Protein AF-A0A1G3IER9-F1 (afdb_monomer_lite)

Foldseek 3Di:
DDDDDADLDDQDDDPPADDFPQCDWDWDDDCFIWTDHGQKIFTHHPVLCVLCVVVCVVVVVVVVVVCVVVVPDDDPDPLPDDDDDDDDDPDDRDDPDPFDQPDWDWDQDPQDIWTDHGRIIGHGHPVRVVVVVVSVVPGDPPDQPPPDVVSLVVSCVVRVFAWDKDFDPDPPDPAAGEIEIEGAPSCLVNSVCSLVSSPWDWDDDPQWIWTDDDRYIYTYHYDPDDGDHDPPDDDD

pLDDT: mean 78.76, std 14.74, range [29.19, 92.06]

Sequence (236 aa):
MPTMDVIVKLLHRSDGLNKSENANFYLEVDENIKIHYRDLQIELSRKEFEVIARAFSAQSAELMKIMKTVNYQDRPSPDAARENVKIWTDSQLEPESACTPRQISLEECNDGFHLHYRNLRLILDRNNIYALKKALKTTDVDVPYASTFEDFQDLLKTNGIKYSLSEINGPRLRGNHARRIIVDESEAAKVRRIMTGIGMEGKLTDNSQVYSKDTFSVELMLSEDELIPSTGQPAI

Radius of gyration: 23.32 Å; chains: 1; bounding box: 47×48×65 Å

Structure (mmCIF, N/CA/C/O backbone):
data_AF-A0A1G3IER9-F1
#
_entry.id   AF-A0A1G3IER9-F1
#
loop_
_atom_site.group_PDB
_atom_site.id
_atom_site.type_symbol
_atom_site.label_atom_id
_atom_site.label_alt_id
_atom_site.label_comp_id
_atom_site.label_asym_id
_atom_site.label_entity_id
_atom_site.label_seq_id
_atom_site.pdbx_PDB_ins_code
_atom_site.Cartn_x
_atom_site.Cartn_y
_atom_site.Cartn_z
_atom_site.occupancy
_atom_site.B_iso_or_equiv
_atom_site.auth_seq_id
_atom_site.auth_comp_id
_atom_site.auth_asym_id
_atom_site.auth_atom_id
_atom_site.pdbx_PDB_model_num
ATOM 1 N N . MET A 1 1 ? 16.466 15.074 1.713 1.00 33.59 1 MET A N 1
ATOM 2 C CA . MET A 1 1 ? 15.549 15.106 0.551 1.00 33.59 1 MET A CA 1
ATOM 3 C C . MET A 1 1 ? 14.378 14.181 0.848 1.00 33.59 1 MET A C 1
ATOM 5 O O . MET A 1 1 ? 14.644 13.109 1.382 1.00 33.59 1 MET A O 1
ATOM 9 N N . PRO A 1 2 ? 13.119 14.574 0.591 1.00 41.09 2 PRO A N 1
ATOM 10 C CA . PRO A 1 2 ? 11.981 13.683 0.793 1.00 41.09 2 PRO A CA 1
ATOM 11 C C . PRO A 1 2 ? 12.123 12.477 -0.142 1.00 41.09 2 PRO A C 1
ATOM 13 O O . PRO A 1 2 ? 12.258 12.623 -1.355 1.00 41.09 2 PRO A O 1
ATOM 16 N N . THR A 1 3 ? 12.151 11.279 0.430 1.00 45.66 3 THR A N 1
ATOM 17 C CA . THR A 1 3 ? 12.100 10.025 -0.316 1.00 45.66 3 THR A CA 1
ATOM 18 C C . THR A 1 3 ? 10.722 9.920 -0.961 1.00 45.66 3 THR A C 1
ATOM 20 O O . THR A 1 3 ? 9.741 9.685 -0.269 1.00 45.66 3 THR A O 1
ATOM 23 N N . MET A 1 4 ? 10.621 10.134 -2.275 1.00 59.88 4 MET A N 1
ATOM 24 C CA . MET A 1 4 ? 9.420 9.733 -3.022 1.00 59.88 4 MET A CA 1
ATOM 25 C C . MET A 1 4 ? 9.280 8.207 -2.942 1.00 59.88 4 MET A C 1
ATOM 27 O O . MET A 1 4 ? 10.234 7.503 -3.270 1.00 59.88 4 MET A O 1
ATOM 31 N N . ASP A 1 5 ? 8.156 7.675 -2.489 1.00 75.50 5 ASP A N 1
ATOM 32 C CA . ASP A 1 5 ? 7.974 6.224 -2.451 1.00 75.50 5 ASP A CA 1
ATOM 33 C C . ASP A 1 5 ? 7.680 5.717 -3.869 1.00 75.50 5 ASP A C 1
ATOM 35 O O . ASP A 1 5 ? 6.807 6.239 -4.558 1.00 75.50 5 ASP A O 1
ATOM 39 N N . VAL A 1 6 ? 8.461 4.738 -4.334 1.00 82.75 6 VAL A N 1
ATOM 40 C CA . VAL A 1 6 ? 8.260 4.078 -5.631 1.00 82.75 6 VAL A CA 1
ATOM 41 C C . VAL A 1 6 ? 7.946 2.612 -5.401 1.00 82.75 6 VAL A C 1
ATOM 43 O O . VAL A 1 6 ? 8.623 1.931 -4.628 1.00 82.75 6 VAL A O 1
ATOM 46 N N . ILE A 1 7 ? 6.928 2.113 -6.091 1.00 83.50 7 ILE A N 1
ATOM 47 C CA . ILE A 1 7 ? 6.609 0.691 -6.115 1.00 83.50 7 ILE A CA 1
ATOM 48 C C . ILE A 1 7 ? 7.602 0.035 -7.071 1.00 83.50 7 ILE A C 1
ATOM 50 O O . ILE A 1 7 ? 7.552 0.266 -8.276 1.00 83.50 7 ILE A O 1
ATOM 54 N N . VAL A 1 8 ? 8.511 -0.773 -6.530 1.00 85.69 8 VAL A N 1
ATOM 55 C CA . VAL A 1 8 ? 9.494 -1.547 -7.315 1.00 85.69 8 VAL A CA 1
ATOM 56 C C . VAL A 1 8 ? 9.023 -2.974 -7.599 1.00 85.69 8 VAL A C 1
ATOM 58 O O . VAL A 1 8 ? 9.565 -3.642 -8.473 1.00 85.69 8 VAL A O 1
ATOM 61 N N . LYS A 1 9 ? 7.993 -3.442 -6.883 1.00 83.50 9 LYS A N 1
ATOM 62 C CA . LYS A 1 9 ? 7.378 -4.758 -7.068 1.00 83.50 9 LYS A CA 1
ATOM 63 C C . LYS A 1 9 ? 5.901 -4.709 -6.691 1.00 83.50 9 LYS A C 1
ATOM 65 O O . LYS A 1 9 ? 5.566 -4.336 -5.569 1.00 83.50 9 LYS A O 1
ATOM 70 N N . LEU A 1 10 ? 5.033 -5.096 -7.623 1.00 81.25 10 LEU A N 1
ATOM 71 C CA . LEU A 1 10 ? 3.605 -5.299 -7.383 1.00 81.25 10 LEU A CA 1
ATOM 72 C C . LEU A 1 10 ? 3.328 -6.802 -7.410 1.00 81.25 10 LEU A C 1
ATOM 74 O O . LEU A 1 10 ? 3.465 -7.435 -8.447 1.00 81.25 10 LEU A O 1
ATOM 78 N N . LEU A 1 11 ? 2.966 -7.371 -6.262 1.00 81.62 11 LEU A N 1
ATOM 79 C CA . LEU A 1 11 ? 2.762 -8.817 -6.122 1.00 81.62 11 LEU A CA 1
ATOM 80 C C . LEU A 1 11 ? 1.408 -9.283 -6.664 1.00 81.62 11 LEU A C 1
ATOM 82 O O . LEU A 1 11 ? 1.301 -10.343 -7.273 1.00 81.62 11 LEU A O 1
ATOM 86 N N . HIS A 1 12 ? 0.368 -8.487 -6.435 1.00 81.44 12 HIS A N 1
ATOM 87 C CA . HIS A 1 12 ? -0.975 -8.769 -6.908 1.00 81.44 12 HIS A CA 1
ATOM 88 C C . HIS A 1 12 ? -1.782 -7.477 -6.990 1.00 81.44 12 HIS A C 1
ATOM 90 O O . HIS A 1 12 ? -1.669 -6.611 -6.121 1.00 81.44 12 HIS A O 1
ATOM 96 N N . ARG A 1 13 ? -2.640 -7.371 -8.005 1.00 79.56 13 ARG A N 1
ATOM 97 C CA . ARG A 1 13 ? -3.675 -6.344 -8.100 1.00 79.56 13 ARG A CA 1
ATOM 98 C C . ARG A 1 13 ? -4.957 -6.987 -8.598 1.00 79.56 13 ARG A C 1
ATOM 100 O O . ARG A 1 13 ? -4.949 -7.700 -9.597 1.00 79.56 13 ARG A O 1
ATOM 107 N N . SER A 1 14 ? -6.051 -6.703 -7.906 1.00 74.44 14 SER A N 1
ATOM 108 C CA . SER A 1 14 ? -7.389 -7.113 -8.306 1.00 74.44 14 SER A CA 1
ATOM 109 C C . SER A 1 14 ? -8.333 -5.933 -8.169 1.00 74.44 14 SER A C 1
ATOM 111 O O . SER A 1 14 ? -8.444 -5.366 -7.085 1.00 74.44 14 SER A O 1
ATOM 113 N N . ASP A 1 15 ? -9.067 -5.630 -9.232 1.00 78.62 15 ASP A N 1
ATOM 114 C CA . ASP A 1 15 ? -10.126 -4.616 -9.208 1.00 78.62 15 ASP A CA 1
ATOM 115 C C . ASP A 1 15 ? -11.519 -5.256 -8.990 1.00 78.62 15 ASP A C 1
ATOM 117 O O . ASP A 1 15 ? -12.548 -4.609 -9.144 1.00 78.62 15 ASP A O 1
ATOM 121 N N . GLY A 1 16 ? -11.557 -6.552 -8.647 1.00 74.31 16 GLY A N 1
ATOM 122 C CA . GLY A 1 16 ? -12.772 -7.369 -8.533 1.00 74.31 16 GLY A CA 1
ATOM 123 C C . GLY A 1 16 ? -13.288 -7.581 -7.109 1.00 74.31 16 GLY A C 1
ATOM 124 O O . GLY A 1 16 ? -13.954 -8.584 -6.865 1.00 74.31 16 GLY A O 1
ATOM 125 N N . LEU A 1 17 ? -12.937 -6.705 -6.165 1.00 78.38 17 LEU A N 1
ATOM 126 C CA . LEU A 1 17 ? -13.472 -6.767 -4.802 1.00 78.38 17 LEU A CA 1
ATOM 127 C C . LEU A 1 17 ? -14.907 -6.232 -4.764 1.00 78.38 17 LEU A C 1
ATOM 129 O O . LEU A 1 17 ? -15.277 -5.349 -5.543 1.00 78.38 17 LEU A O 1
ATOM 133 N N . ASN A 1 18 ? -15.711 -6.755 -3.838 1.00 78.12 18 ASN A N 1
ATOM 134 C CA . ASN A 1 18 ? -17.048 -6.219 -3.591 1.00 78.12 18 ASN A CA 1
ATOM 135 C C . ASN A 1 18 ? -16.973 -4.767 -3.091 1.00 78.12 18 ASN A C 1
ATOM 137 O O . ASN A 1 18 ? -15.939 -4.300 -2.608 1.00 78.12 18 ASN A O 1
ATOM 141 N N . LYS A 1 19 ? -18.090 -4.037 -3.195 1.00 79.06 19 LYS A N 1
ATOM 142 C CA . LYS A 1 19 ? -18.196 -2.717 -2.559 1.00 79.06 19 LYS A CA 1
ATOM 143 C C . LYS A 1 19 ? -18.026 -2.880 -1.047 1.00 79.06 19 LYS A C 1
ATOM 145 O O . LYS A 1 19 ? -18.628 -3.781 -0.477 1.00 79.06 19 LYS A O 1
ATOM 150 N N . SER A 1 20 ? -17.253 -1.988 -0.426 1.00 76.50 20 SER A N 1
ATOM 151 C CA . SER A 1 20 ? -17.119 -1.955 1.035 1.00 76.50 20 SER A CA 1
ATOM 152 C C . SER A 1 20 ? -18.495 -1.772 1.673 1.00 76.50 20 SER A C 1
ATOM 154 O O . SER A 1 20 ? -19.248 -0.868 1.294 1.00 76.50 20 SER A O 1
ATOM 156 N N . GLU A 1 21 ? -18.817 -2.643 2.625 1.00 69.50 21 GLU A N 1
ATOM 157 C CA . GLU A 1 21 ? -20.079 -2.600 3.368 1.00 69.50 21 GLU A CA 1
ATOM 158 C C . GLU A 1 21 ? -20.048 -1.507 4.451 1.00 69.50 21 GLU A C 1
ATOM 160 O O . GLU A 1 21 ? -21.080 -0.925 4.782 1.00 69.50 21 GLU A O 1
ATOM 165 N N . ASN A 1 22 ? -18.854 -1.140 4.931 1.00 71.00 22 ASN A N 1
ATOM 166 C CA . ASN A 1 22 ? -18.647 -0.222 6.052 1.00 71.00 22 ASN A CA 1
ATOM 167 C C . ASN A 1 22 ? -18.116 1.151 5.616 1.00 71.00 22 ASN A C 1
ATOM 169 O O . ASN A 1 22 ? -17.096 1.623 6.098 1.00 71.00 22 ASN A O 1
ATOM 173 N N . ALA A 1 23 ? -18.810 1.856 4.723 1.00 75.38 23 ALA A N 1
ATOM 174 C CA . ALA A 1 23 ? -18.310 3.124 4.167 1.00 75.38 23 ALA A CA 1
ATOM 175 C C . ALA A 1 23 ? -18.111 4.272 5.188 1.00 75.38 23 ALA A C 1
ATOM 177 O O . ALA A 1 23 ? -17.478 5.280 4.863 1.00 75.38 23 ALA A O 1
ATOM 178 N N . ASN A 1 24 ? -18.654 4.139 6.399 1.00 82.12 24 ASN A N 1
ATOM 179 C CA . ASN A 1 24 ? -18.685 5.204 7.394 1.00 82.12 24 ASN A CA 1
ATOM 180 C C . ASN A 1 24 ? -17.511 5.126 8.372 1.00 82.12 24 ASN A C 1
ATOM 182 O O . ASN A 1 24 ? -17.034 4.052 8.727 1.00 82.12 24 ASN A O 1
ATOM 186 N N . PHE A 1 25 ? -17.095 6.295 8.854 1.00 88.62 25 PHE A N 1
ATOM 187 C CA . PHE A 1 25 ? -16.205 6.417 10.002 1.00 88.62 25 PHE A CA 1
ATOM 188 C C . PHE A 1 25 ? -17.030 6.452 11.291 1.00 88.62 25 PHE A C 1
ATOM 190 O O . PHE A 1 25 ? -17.930 7.288 11.409 1.00 88.62 25 PHE A O 1
ATOM 197 N N . TYR A 1 26 ? -16.726 5.583 12.254 1.00 90.62 26 TYR A N 1
ATOM 198 C CA . TYR A 1 26 ? -17.355 5.605 13.576 1.00 90.62 26 TYR A CA 1
ATOM 199 C C . TYR A 1 26 ? -16.454 4.991 14.654 1.00 90.62 26 TYR A C 1
ATOM 201 O O . TYR A 1 26 ? -15.464 4.317 14.363 1.00 90.62 26 TYR A O 1
ATOM 209 N N . LEU A 1 27 ? -16.800 5.265 15.911 1.00 92.06 27 LEU A N 1
ATOM 210 C CA . LEU A 1 27 ? -16.154 4.698 17.090 1.00 92.06 27 LEU A CA 1
ATOM 211 C C . LEU A 1 27 ? -17.114 3.719 17.761 1.00 92.06 27 LEU A C 1
ATOM 213 O O . LEU A 1 27 ? -18.297 4.024 17.915 1.00 92.06 27 LEU A O 1
ATOM 217 N N . GLU A 1 28 ? -16.592 2.580 18.189 1.00 91.25 28 GLU A N 1
ATOM 218 C CA . GLU A 1 28 ? -17.323 1.571 18.953 1.00 91.25 28 GLU A CA 1
ATOM 219 C C . GLU A 1 28 ? -16.555 1.268 20.244 1.00 91.25 28 GLU A C 1
ATOM 221 O O . GLU A 1 28 ? -15.322 1.277 20.262 1.00 91.25 28 GLU A O 1
ATOM 226 N N . VAL A 1 29 ? -17.281 1.033 21.337 1.00 88.94 29 VAL A N 1
ATOM 227 C CA . VAL A 1 29 ? -16.705 0.627 22.623 1.00 88.94 29 VAL A CA 1
ATOM 228 C C . VAL A 1 29 ? -17.296 -0.722 23.005 1.00 88.94 29 VAL A C 1
ATOM 230 O O . VAL A 1 29 ? -18.512 -0.843 23.138 1.00 88.94 29 VAL A O 1
ATOM 233 N N . ASP A 1 30 ? -16.417 -1.701 23.186 1.00 82.62 30 ASP A N 1
ATOM 234 C CA . ASP A 1 30 ? -16.717 -3.062 23.634 1.00 82.62 30 ASP A CA 1
ATOM 235 C C . ASP A 1 30 ? -15.707 -3.435 24.743 1.00 82.62 30 ASP A C 1
ATOM 237 O O . ASP A 1 30 ? -15.472 -2.617 25.636 1.00 82.62 30 ASP A O 1
ATOM 241 N N . GLU A 1 31 ? -15.038 -4.593 24.685 1.00 77.81 31 GLU A N 1
ATOM 242 C CA . GLU A 1 31 ? -13.852 -4.871 25.518 1.00 77.81 31 GLU A CA 1
ATOM 243 C C . GLU A 1 31 ? -12.705 -3.872 25.254 1.00 77.81 31 GLU A C 1
ATOM 245 O O . GLU A 1 31 ? -11.996 -3.466 26.175 1.00 77.81 31 GLU A O 1
ATOM 250 N N . ASN A 1 32 ? -12.5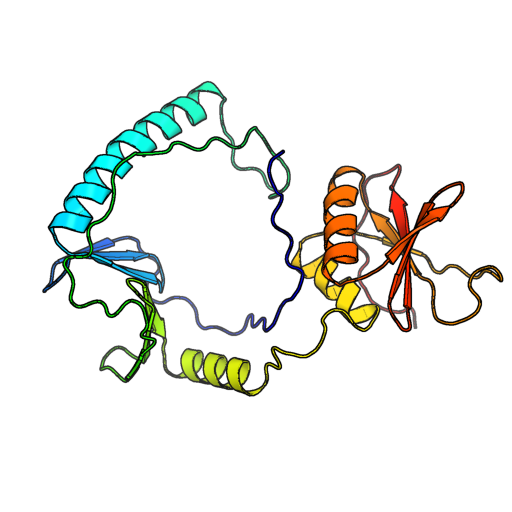64 -3.437 23.997 1.00 84.81 32 ASN A N 1
ATOM 251 C CA . ASN A 1 32 ? -11.609 -2.433 23.526 1.00 84.81 32 ASN A CA 1
ATOM 252 C C . ASN A 1 32 ? -12.337 -1.283 22.813 1.00 84.81 32 ASN A C 1
ATOM 254 O O . ASN A 1 32 ? -13.501 -1.406 22.420 1.00 84.81 32 ASN A O 1
ATOM 258 N N . ILE A 1 33 ? -11.636 -0.167 22.608 1.00 88.44 33 ILE A N 1
ATOM 259 C CA . ILE A 1 33 ? -12.118 0.931 21.766 1.00 88.44 33 ILE A CA 1
ATOM 260 C C . ILE A 1 33 ? -11.708 0.646 20.324 1.00 88.44 33 ILE A C 1
ATOM 262 O O . ILE A 1 33 ? -10.533 0.431 20.030 1.00 88.44 33 ILE A O 1
ATOM 266 N N . LYS A 1 34 ? -12.684 0.654 19.420 1.00 90.12 34 LYS A N 1
ATOM 267 C CA . LYS A 1 34 ? -12.503 0.329 18.008 1.00 90.12 34 LYS A CA 1
ATOM 268 C C . LYS A 1 34 ? -12.716 1.586 17.171 1.00 90.12 34 LYS A C 1
ATOM 270 O O . LYS A 1 34 ? -13.733 2.269 17.304 1.00 90.12 34 LYS A O 1
ATOM 275 N N . ILE A 1 35 ? -11.757 1.892 16.301 1.00 91.00 35 ILE A N 1
ATOM 276 C CA . ILE A 1 35 ? -11.894 2.923 15.268 1.00 91.00 35 ILE A CA 1
ATOM 277 C C . ILE A 1 35 ? -12.199 2.217 13.952 1.00 91.00 35 ILE A C 1
ATOM 279 O O . ILE A 1 35 ? -11.362 1.459 13.459 1.00 91.00 35 ILE A O 1
ATOM 283 N N . HIS A 1 36 ? -13.375 2.482 13.385 1.00 89.56 36 HIS A N 1
ATOM 284 C CA . HIS A 1 36 ? -13.810 1.911 12.113 1.00 89.56 36 HIS A CA 1
ATOM 285 C C . HIS A 1 36 ? -13.636 2.923 10.984 1.00 89.56 36 HIS A C 1
ATOM 287 O O . HIS A 1 36 ? -14.056 4.078 11.094 1.00 89.56 36 HIS A O 1
ATOM 293 N N . TYR A 1 37 ? -13.035 2.482 9.881 1.00 85.75 37 TYR A N 1
ATOM 294 C CA . TYR A 1 37 ? -12.954 3.243 8.641 1.00 85.75 37 TYR A CA 1
ATOM 295 C C . TYR A 1 37 ? -12.922 2.294 7.440 1.00 85.75 37 TYR A C 1
ATOM 297 O O . TYR A 1 37 ? -11.887 1.685 7.165 1.00 85.75 37 TYR A O 1
ATOM 305 N N . ARG A 1 38 ? -14.024 2.193 6.681 1.00 83.56 38 ARG A N 1
ATOM 306 C CA . ARG A 1 38 ? -14.153 1.170 5.624 1.00 83.56 38 ARG A CA 1
ATOM 307 C C . ARG A 1 38 ? -13.997 -0.223 6.237 1.00 83.56 38 ARG A C 1
ATOM 309 O O . ARG A 1 38 ? -14.528 -0.489 7.310 1.00 83.56 38 ARG A O 1
ATOM 316 N N . ASP A 1 39 ? -13.231 -1.086 5.587 1.00 80.62 39 ASP A N 1
ATOM 317 C CA . ASP A 1 39 ? -12.974 -2.453 6.042 1.00 80.62 39 ASP A CA 1
ATOM 318 C C . ASP A 1 39 ? -11.775 -2.534 7.014 1.00 80.62 39 ASP A C 1
ATOM 320 O O . ASP A 1 39 ? -11.327 -3.626 7.371 1.00 80.62 39 ASP A O 1
ATOM 324 N N . LEU A 1 40 ? -11.237 -1.377 7.430 1.00 81.75 40 LEU A N 1
ATOM 325 C CA . LEU A 1 40 ? -10.189 -1.265 8.439 1.00 81.75 40 LEU A CA 1
ATOM 326 C C . LEU A 1 40 ? -10.810 -1.021 9.813 1.00 81.75 40 LEU A C 1
ATOM 328 O O . LEU A 1 40 ? -11.543 -0.049 10.021 1.00 81.75 40 LEU A O 1
ATOM 332 N N . GLN A 1 41 ? -10.408 -1.853 10.766 1.00 86.94 41 GLN A N 1
ATOM 333 C CA . GLN A 1 41 ? -10.660 -1.641 12.179 1.00 86.94 41 GLN A CA 1
ATOM 334 C C . GLN A 1 41 ? -9.328 -1.577 12.932 1.00 86.94 41 GLN A C 1
ATOM 336 O O . GLN A 1 41 ? -8.459 -2.440 12.772 1.00 86.94 41 GLN A O 1
ATOM 341 N N . ILE A 1 42 ? -9.172 -0.541 13.756 1.00 88.12 42 ILE A N 1
ATOM 342 C CA . ILE A 1 42 ? -8.055 -0.408 14.695 1.00 88.12 42 ILE A CA 1
ATOM 343 C C . ILE A 1 42 ? -8.611 -0.633 16.094 1.00 88.12 42 ILE A C 1
ATOM 345 O O . ILE A 1 42 ? -9.503 0.099 16.522 1.00 88.12 42 ILE A O 1
ATOM 349 N N . GLU A 1 43 ? -8.087 -1.633 16.793 1.00 88.31 43 GLU A N 1
ATOM 350 C CA . GLU A 1 43 ? -8.462 -1.933 18.176 1.00 88.31 43 GLU A CA 1
ATOM 351 C C . GLU A 1 43 ? -7.428 -1.344 19.137 1.00 88.31 43 GLU A C 1
ATOM 353 O O . GLU A 1 43 ? -6.221 -1.485 18.928 1.00 88.31 43 GLU A O 1
ATOM 358 N N . LEU A 1 44 ? -7.911 -0.655 20.169 1.00 87.06 44 LEU A N 1
ATOM 359 C CA . LEU A 1 44 ? -7.103 0.079 21.135 1.00 87.06 44 LEU A CA 1
ATOM 360 C C . LEU A 1 44 ? -7.586 -0.224 22.549 1.00 87.06 44 LEU A C 1
ATOM 362 O O . LEU A 1 44 ? -8.791 -0.219 22.822 1.00 87.06 44 LEU A O 1
ATOM 366 N N . SER A 1 45 ? -6.649 -0.382 23.478 1.00 87.06 45 SER A N 1
ATOM 367 C CA . SER A 1 45 ? -6.972 -0.264 24.893 1.00 87.06 45 SER A CA 1
ATOM 368 C C . SER A 1 45 ? -7.510 1.141 25.179 1.00 87.06 45 SER A C 1
ATOM 370 O O . SER A 1 45 ? -7.263 2.109 24.448 1.00 87.06 45 SER A O 1
ATOM 372 N N . ARG A 1 46 ? -8.221 1.290 26.297 1.00 88.38 46 ARG A N 1
ATOM 373 C CA . ARG A 1 46 ? -8.689 2.605 26.739 1.00 88.38 46 ARG A CA 1
ATOM 374 C C . ARG A 1 46 ? -7.541 3.619 26.856 1.00 88.38 46 ARG A C 1
ATOM 376 O O . ARG A 1 46 ? -7.689 4.750 26.401 1.00 88.38 46 ARG A O 1
ATOM 383 N N . LYS A 1 47 ? -6.409 3.234 27.456 1.00 87.88 47 LYS A N 1
ATOM 384 C CA . LYS A 1 47 ? -5.258 4.131 27.648 1.00 87.88 47 LYS A CA 1
ATOM 385 C C . LYS A 1 47 ? -4.614 4.503 26.315 1.00 87.88 47 LYS A C 1
ATOM 387 O O . LYS A 1 47 ? -4.303 5.673 26.104 1.00 87.88 47 LYS A O 1
ATOM 392 N N . GLU A 1 48 ? -4.465 3.540 25.402 1.00 89.44 48 GLU A N 1
ATOM 393 C CA . GLU A 1 48 ? -3.964 3.799 24.046 1.00 89.44 48 GLU A CA 1
ATOM 394 C C . GLU A 1 48 ? -4.860 4.809 23.321 1.00 89.44 48 GLU A C 1
ATOM 396 O O . GLU A 1 48 ? -4.368 5.790 22.761 1.00 89.44 48 GLU A O 1
ATOM 401 N N . PHE A 1 49 ? -6.181 4.627 23.399 1.00 90.81 49 PHE A N 1
ATOM 402 C CA . PHE A 1 49 ? -7.137 5.562 22.820 1.00 90.81 49 PHE A CA 1
ATOM 403 C C . PHE A 1 49 ? -7.045 6.959 23.444 1.00 90.81 49 PHE A C 1
ATOM 405 O O . PHE A 1 49 ? -7.025 7.944 22.711 1.00 90.81 49 PHE A O 1
ATOM 412 N N . GLU A 1 50 ? -6.947 7.076 24.771 1.00 90.31 50 GLU A N 1
ATOM 413 C CA . GLU A 1 50 ? -6.808 8.372 25.450 1.00 90.31 50 GLU A CA 1
ATOM 414 C C . GLU A 1 50 ? -5.533 9.122 25.011 1.00 90.31 50 GLU A C 1
ATOM 416 O O . GLU A 1 50 ? -5.569 10.342 24.807 1.00 90.31 50 GLU A O 1
ATOM 421 N N . VAL A 1 51 ? -4.418 8.406 24.818 1.00 90.56 51 VAL A N 1
ATOM 422 C CA . VAL A 1 51 ? -3.163 8.972 24.293 1.00 90.56 51 VAL A CA 1
ATOM 423 C C . VAL A 1 51 ? -3.334 9.425 22.841 1.00 90.56 51 VAL A C 1
ATOM 425 O O . VAL A 1 51 ? -3.007 10.573 22.522 1.00 90.56 51 VAL A O 1
ATOM 428 N N . ILE A 1 52 ? -3.895 8.572 21.976 1.00 89.88 52 ILE A N 1
ATOM 429 C CA . ILE A 1 52 ? -4.134 8.890 20.558 1.00 89.88 52 ILE A CA 1
ATOM 430 C C . ILE A 1 52 ? -5.074 10.084 20.422 1.00 89.88 52 ILE A C 1
ATOM 432 O O . ILE A 1 52 ? -4.754 11.023 19.699 1.00 89.88 52 ILE A O 1
ATOM 436 N N . ALA A 1 53 ? -6.202 10.092 21.131 1.00 91.62 53 ALA A N 1
ATOM 437 C CA . ALA A 1 53 ? -7.192 11.159 21.052 1.00 91.62 53 ALA A CA 1
ATOM 438 C C . ALA A 1 53 ? -6.582 12.516 21.427 1.00 91.62 53 ALA A C 1
ATOM 440 O O . ALA A 1 53 ? -6.814 13.518 20.743 1.00 91.62 53 ALA A O 1
ATOM 441 N N . ARG A 1 54 ? -5.749 12.551 22.475 1.00 91.31 54 ARG A N 1
ATOM 442 C CA . ARG A 1 54 ? -5.048 13.766 22.905 1.00 91.31 54 ARG A CA 1
ATOM 443 C C . ARG A 1 54 ? -4.021 14.228 21.873 1.00 91.31 54 ARG A C 1
ATOM 445 O O . ARG A 1 54 ? -4.045 15.397 21.485 1.00 91.31 54 ARG A O 1
ATOM 452 N N . ALA A 1 55 ? -3.141 13.329 21.430 1.00 90.25 55 ALA A N 1
ATOM 453 C CA . ALA A 1 55 ? -2.100 13.646 20.456 1.00 90.25 55 ALA A CA 1
ATOM 454 C C . ALA A 1 55 ? -2.704 14.097 19.117 1.00 90.25 55 ALA A C 1
ATOM 456 O O . ALA A 1 55 ? -2.350 15.157 18.604 1.00 90.25 55 ALA A O 1
ATOM 457 N N . PHE A 1 56 ? -3.684 13.351 18.603 1.00 91.62 56 PHE A N 1
ATOM 458 C CA . PHE A 1 56 ? -4.378 13.660 17.357 1.00 91.62 56 PHE A CA 1
ATOM 459 C C . PHE A 1 56 ? -5.098 15.006 17.417 1.00 91.62 56 PHE A C 1
ATOM 461 O O . PHE A 1 56 ? -5.003 15.791 16.476 1.00 91.62 56 PHE A O 1
ATOM 468 N N . SER A 1 57 ? -5.786 15.314 18.521 1.00 90.38 57 SER A N 1
ATOM 469 C CA . SER A 1 57 ? -6.466 16.606 18.684 1.00 90.38 57 SER A CA 1
ATOM 470 C C . SER A 1 57 ? -5.487 17.781 18.593 1.00 90.38 57 SER A C 1
ATOM 472 O O . SER A 1 57 ? -5.764 18.761 17.904 1.00 90.38 57 SER A O 1
ATOM 474 N N . ALA A 1 58 ? -4.320 17.678 19.237 1.00 89.31 58 ALA A N 1
ATOM 475 C CA . ALA A 1 58 ? -3.296 18.720 19.178 1.00 89.31 58 ALA A CA 1
ATOM 476 C C . ALA A 1 58 ? -2.682 18.851 17.772 1.00 89.31 58 ALA A C 1
ATOM 478 O O . ALA A 1 58 ? -2.633 19.946 17.209 1.00 89.31 58 ALA A O 1
ATOM 479 N N . GLN A 1 59 ? -2.261 17.731 17.182 1.00 91.31 59 GLN A N 1
ATOM 480 C CA . GLN A 1 59 ? -1.577 17.716 15.888 1.00 91.31 59 GLN A CA 1
ATOM 481 C C . GLN A 1 59 ? -2.496 18.112 14.732 1.00 91.31 59 GLN A C 1
ATOM 483 O O . GLN A 1 59 ? -2.086 18.859 13.848 1.00 91.31 59 GLN A O 1
ATOM 488 N N . SER A 1 60 ? -3.751 17.653 14.732 1.00 90.94 60 SER A N 1
ATOM 489 C CA . SER A 1 60 ? -4.725 18.034 13.703 1.00 90.94 60 SER A CA 1
ATOM 490 C C . SER A 1 60 ? -5.043 19.527 13.749 1.00 90.94 60 SER A C 1
ATOM 492 O O . SER A 1 60 ? -5.118 20.160 12.698 1.00 90.94 60 SER A O 1
ATOM 494 N N . ALA A 1 61 ? -5.154 20.129 14.938 1.00 91.19 61 ALA A N 1
ATOM 495 C CA . ALA A 1 61 ? -5.360 21.569 15.072 1.00 91.19 61 ALA A CA 1
ATOM 496 C C . ALA A 1 61 ? -4.191 22.376 14.475 1.00 91.19 61 ALA A C 1
ATOM 498 O O . ALA A 1 61 ? -4.411 23.353 13.751 1.00 91.19 61 ALA A O 1
ATOM 499 N N . GLU A 1 62 ? -2.954 21.947 14.731 1.00 91.56 62 GLU A N 1
ATOM 500 C CA . GLU A 1 62 ? -1.755 22.547 14.146 1.00 91.56 62 GLU A CA 1
ATOM 501 C C . GLU A 1 62 ? -1.703 22.354 12.622 1.00 91.56 62 GLU A C 1
ATOM 503 O O . GLU A 1 62 ? -1.526 23.329 11.885 1.00 91.56 62 GLU A O 1
ATOM 508 N N . LEU A 1 63 ? -1.949 21.138 12.127 1.00 89.44 63 LEU A N 1
ATOM 509 C CA . LEU A 1 63 ? -1.960 20.850 10.692 1.00 89.44 63 LEU A CA 1
ATOM 510 C C . LEU A 1 63 ? -3.009 21.695 9.963 1.00 89.44 63 LEU A C 1
ATOM 512 O O . LEU A 1 63 ? -2.709 22.317 8.946 1.00 89.44 63 LEU A O 1
ATOM 516 N N . MET A 1 64 ? -4.216 21.798 10.522 1.00 90.00 64 MET A N 1
ATOM 517 C CA . MET A 1 64 ? -5.291 22.622 9.969 1.00 90.00 64 MET A CA 1
ATOM 518 C C . MET A 1 64 ? -4.914 24.105 9.924 1.00 90.00 64 MET A C 1
ATOM 520 O O . MET A 1 64 ? -5.278 24.806 8.977 1.00 90.00 64 MET A O 1
ATOM 524 N N . LYS A 1 65 ? -4.170 24.605 10.918 1.00 91.25 65 LYS A N 1
ATOM 525 C CA . LYS A 1 65 ? -3.647 25.977 10.901 1.00 91.25 65 LYS A CA 1
ATOM 526 C C . LYS A 1 65 ? -2.651 26.170 9.758 1.00 91.25 65 LYS A C 1
ATOM 528 O O . LYS A 1 65 ? -2.750 27.168 9.040 1.00 91.25 65 LYS A O 1
ATOM 533 N N . ILE A 1 66 ? -1.731 25.227 9.562 1.00 87.06 66 ILE A N 1
ATOM 534 C CA . ILE A 1 66 ? -0.755 25.272 8.466 1.00 87.06 66 ILE A CA 1
ATOM 535 C C . ILE A 1 66 ? -1.480 25.240 7.121 1.00 87.06 66 ILE A C 1
ATOM 537 O O . ILE A 1 66 ? -1.272 26.139 6.309 1.00 87.06 66 ILE A O 1
ATOM 541 N N . MET A 1 67 ? -2.397 24.287 6.922 1.00 85.31 67 MET A N 1
ATOM 542 C CA . MET A 1 67 ? -3.196 24.153 5.700 1.00 85.31 67 MET A CA 1
ATOM 543 C C . MET A 1 67 ? -3.936 25.447 5.353 1.00 85.31 67 MET A C 1
ATOM 545 O O . MET A 1 67 ? -3.895 25.886 4.207 1.00 85.31 67 MET A O 1
ATOM 549 N N . LYS A 1 68 ? -4.560 26.101 6.340 1.00 87.88 68 LYS A N 1
ATOM 550 C CA . LYS A 1 68 ? -5.206 27.409 6.143 1.00 87.88 68 LYS A CA 1
ATOM 551 C C . LYS A 1 68 ? -4.205 28.495 5.762 1.00 87.88 68 LYS A C 1
ATOM 553 O O . LYS A 1 68 ? -4.462 29.258 4.840 1.00 87.88 68 LYS A O 1
ATOM 558 N N . THR A 1 69 ? -3.065 28.548 6.449 1.00 87.00 69 THR A N 1
ATOM 559 C CA . THR A 1 69 ? -2.033 29.578 6.238 1.00 87.00 69 THR A CA 1
ATOM 560 C C . THR A 1 69 ? -1.442 29.501 4.836 1.00 87.00 69 THR A C 1
ATOM 562 O O . THR A 1 69 ? -1.262 30.524 4.183 1.00 87.00 69 THR A O 1
ATOM 565 N N . VAL A 1 70 ? -1.182 28.289 4.345 1.00 83.62 70 VAL A N 1
ATOM 566 C CA . VAL A 1 70 ? -0.637 28.087 2.998 1.00 83.62 70 VAL A CA 1
ATOM 567 C C . VAL A 1 70 ? -1.725 28.027 1.927 1.00 83.62 70 VAL A C 1
ATOM 569 O O . VAL A 1 70 ? -1.396 27.882 0.754 1.00 83.62 70 VAL A O 1
ATOM 572 N N . ASN A 1 71 ? -3.008 28.126 2.294 1.00 81.69 71 ASN A N 1
ATOM 573 C CA . ASN A 1 71 ? -4.145 27.853 1.413 1.00 81.69 71 ASN A CA 1
ATOM 574 C C . ASN A 1 71 ? -3.955 26.521 0.662 1.00 81.69 71 ASN A C 1
ATOM 576 O O . ASN A 1 71 ? -3.797 26.487 -0.561 1.00 81.69 71 ASN A O 1
ATOM 580 N N . TYR A 1 72 ? -3.835 25.433 1.425 1.00 77.31 72 TYR A N 1
ATOM 581 C CA . TYR A 1 72 ? -3.716 24.081 0.891 1.00 77.31 72 TYR A CA 1
ATOM 582 C C . TYR A 1 72 ? -4.965 23.728 0.077 1.00 77.31 72 TYR A C 1
ATOM 584 O O . TYR A 1 72 ? -6.082 24.034 0.489 1.00 77.31 72 TYR A O 1
ATOM 592 N N . GLN A 1 73 ? -4.762 23.094 -1.075 1.00 73.88 73 GLN A N 1
ATOM 593 C CA . GLN A 1 73 ? -5.817 22.659 -1.985 1.00 73.88 73 GLN A CA 1
ATOM 594 C C . GLN A 1 73 ? -5.516 21.228 -2.421 1.00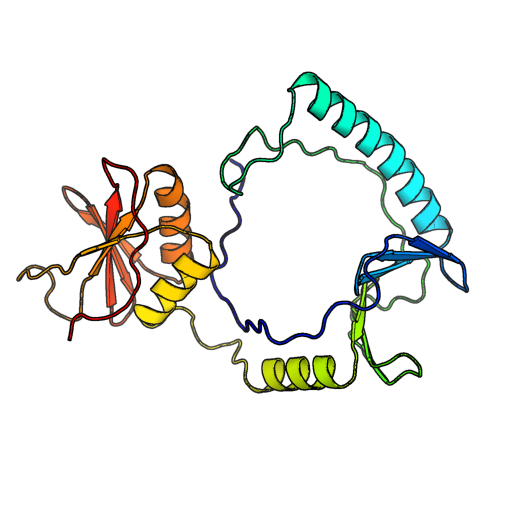 73.88 73 GLN A C 1
ATOM 596 O O . GLN A 1 73 ? -4.360 20.919 -2.733 1.00 73.88 73 GLN A O 1
ATOM 601 N N . ASP A 1 74 ? -6.551 20.393 -2.474 1.00 67.25 74 ASP A N 1
ATOM 602 C CA . ASP A 1 74 ? -6.452 19.054 -3.046 1.00 67.25 74 ASP A CA 1
ATOM 603 C C . ASP A 1 74 ? -6.115 19.190 -4.531 1.00 67.25 74 ASP A C 1
ATOM 605 O O . ASP A 1 74 ? -6.796 19.893 -5.283 1.00 67.25 74 ASP A O 1
ATOM 609 N N . ARG A 1 75 ? -5.020 18.566 -4.965 1.00 62.41 75 ARG A N 1
ATOM 610 C CA . ARG A 1 75 ? -4.606 18.617 -6.367 1.00 62.41 75 ARG A CA 1
ATOM 611 C C . ARG A 1 75 ? -5.122 17.394 -7.126 1.00 62.41 75 ARG A C 1
ATOM 613 O O . ARG A 1 75 ? -5.231 16.316 -6.551 1.00 62.41 75 ARG A O 1
ATOM 620 N N . PRO A 1 76 ? -5.371 17.528 -8.439 1.00 54.25 76 PRO A N 1
ATOM 621 C CA . PRO A 1 76 ? -5.825 16.418 -9.276 1.00 54.25 76 PRO A CA 1
ATOM 622 C C . PRO A 1 76 ? -4.751 15.342 -9.513 1.00 54.25 76 PRO A C 1
ATOM 624 O O . PRO A 1 76 ? -5.071 14.290 -10.058 1.00 54.25 76 PRO A O 1
ATOM 627 N N . SER A 1 77 ? -3.489 15.593 -9.134 1.00 49.41 77 SER A N 1
ATOM 628 C CA . SER A 1 77 ? -2.375 14.652 -9.292 1.00 49.41 77 SER A CA 1
ATOM 629 C C . SER A 1 77 ? -1.566 14.505 -7.989 1.00 49.41 77 SER A C 1
ATOM 631 O O . SER A 1 77 ? -1.287 15.526 -7.350 1.00 49.41 77 SER A O 1
ATOM 633 N N . PRO A 1 78 ? -1.144 13.278 -7.618 1.00 48.16 78 PRO A N 1
ATOM 634 C CA . PRO A 1 78 ? -0.315 12.999 -6.438 1.00 48.16 78 PRO A CA 1
ATOM 635 C C . PRO A 1 78 ? 1.038 13.724 -6.415 1.00 48.16 78 PRO A C 1
ATOM 637 O O . PRO A 1 78 ? 1.544 14.044 -5.342 1.00 48.16 78 PRO A O 1
ATOM 640 N N . ASP A 1 79 ? 1.621 14.001 -7.584 1.00 51.06 79 ASP A N 1
ATOM 641 C CA . ASP A 1 79 ? 2.992 14.523 -7.715 1.00 51.06 79 ASP A CA 1
ATOM 642 C C . ASP A 1 79 ? 3.061 16.058 -7.687 1.00 51.06 79 ASP A C 1
ATOM 644 O O . ASP A 1 79 ? 4.123 16.682 -7.751 1.00 51.06 79 ASP A O 1
ATOM 648 N N . ALA A 1 80 ? 1.911 16.703 -7.536 1.00 52.84 80 ALA A N 1
ATOM 649 C CA . ALA A 1 80 ? 1.792 18.139 -7.503 1.00 52.84 80 ALA A CA 1
ATOM 650 C C . ALA A 1 80 ? 2.123 18.632 -6.068 1.00 52.84 80 ALA A C 1
ATOM 652 O O . ALA A 1 80 ? 1.282 19.089 -5.297 1.00 52.84 80 ALA A O 1
ATOM 653 N N . ALA A 1 81 ? 3.388 18.492 -5.674 1.00 47.84 81 ALA A N 1
ATOM 654 C CA . ALA A 1 81 ? 3.829 18.744 -4.308 1.00 47.84 81 ALA A CA 1
ATOM 655 C C . ALA A 1 81 ? 3.721 20.235 -3.918 1.00 47.84 81 ALA A C 1
ATOM 657 O O . ALA A 1 81 ? 4.117 21.143 -4.656 1.00 47.84 81 ALA A O 1
ATOM 658 N N . ARG A 1 82 ? 3.217 20.493 -2.708 1.00 56.94 82 ARG A N 1
ATOM 659 C CA . ARG A 1 82 ? 3.798 21.515 -1.823 1.00 56.94 82 ARG A CA 1
ATOM 660 C C . ARG A 1 82 ? 4.623 20.793 -0.759 1.00 56.94 82 ARG A C 1
ATOM 662 O O . ARG A 1 82 ? 4.564 19.570 -0.664 1.00 56.94 82 ARG A O 1
ATOM 669 N N . GLU A 1 83 ? 5.414 2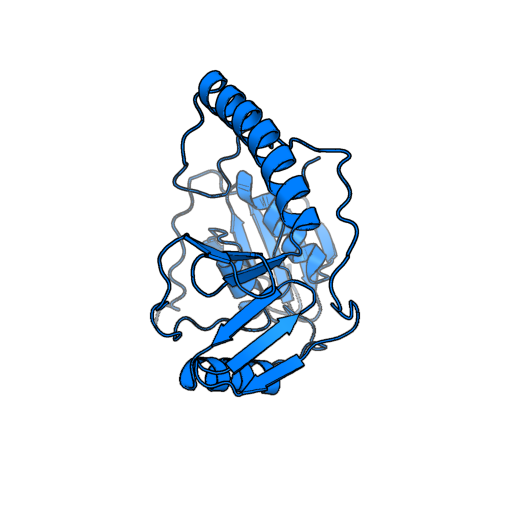1.553 -0.010 1.00 61.38 83 GLU A N 1
ATOM 670 C CA . GLU A 1 83 ? 6.248 21.068 1.092 1.00 61.38 83 GLU A CA 1
ATOM 671 C C . GLU A 1 83 ? 5.541 19.996 1.938 1.00 61.38 83 GLU A C 1
ATOM 673 O O . GLU A 1 83 ? 4.380 20.143 2.323 1.00 61.38 83 GLU A O 1
ATOM 678 N N . ASN A 1 84 ? 6.249 18.897 2.210 1.00 68.56 84 ASN A N 1
ATOM 679 C CA . ASN A 1 84 ? 5.755 17.833 3.075 1.00 68.56 84 ASN A CA 1
ATOM 680 C C . ASN A 1 84 ? 5.791 18.327 4.526 1.00 68.56 84 ASN A C 1
ATOM 682 O O . ASN A 1 84 ? 6.868 18.465 5.108 1.00 68.56 84 ASN A O 1
ATOM 686 N N . VAL A 1 85 ? 4.620 18.602 5.094 1.00 73.06 85 VAL A N 1
ATOM 687 C CA . VAL A 1 85 ? 4.476 19.003 6.494 1.00 73.06 85 VAL A CA 1
ATOM 688 C C . VAL A 1 85 ? 4.258 17.751 7.335 1.00 73.06 85 VAL A C 1
ATOM 690 O O . VAL A 1 85 ? 3.269 17.042 7.159 1.00 73.06 85 VAL A O 1
ATOM 693 N N . LYS A 1 86 ? 5.175 17.490 8.271 1.00 80.62 86 LYS A 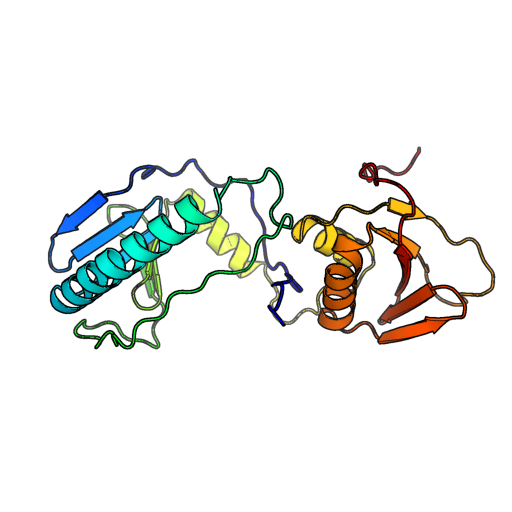N 1
ATOM 694 C CA . LYS A 1 86 ? 5.053 16.417 9.265 1.00 80.62 86 LYS A CA 1
ATOM 695 C C . LYS A 1 86 ? 5.081 17.018 10.660 1.00 80.62 86 LYS A C 1
ATOM 697 O O . LYS A 1 86 ? 6.014 17.746 10.987 1.00 80.62 86 LYS A O 1
ATOM 702 N N . ILE A 1 87 ? 4.091 16.673 11.474 1.00 80.25 87 ILE A N 1
ATOM 703 C CA . ILE A 1 87 ? 4.021 17.049 12.887 1.00 80.25 87 ILE A CA 1
ATOM 704 C C . ILE A 1 87 ? 4.254 15.775 13.694 1.00 80.25 87 ILE A C 1
ATOM 706 O O . ILE A 1 87 ? 3.540 14.789 13.517 1.00 80.25 87 ILE A O 1
ATOM 710 N N . TRP A 1 88 ? 5.274 15.781 14.547 1.00 79.25 88 TRP A N 1
ATOM 711 C CA . TRP A 1 88 ? 5.638 14.640 15.388 1.00 79.25 88 TRP A CA 1
ATOM 712 C C . TRP A 1 88 ? 5.176 14.862 16.830 1.00 79.25 88 TRP A C 1
ATOM 714 O O . TRP A 1 88 ? 4.956 15.992 17.258 1.00 79.25 88 TRP A O 1
ATOM 724 N N . THR A 1 89 ? 4.991 13.777 17.579 1.00 76.81 89 THR A N 1
ATOM 725 C CA . THR A 1 89 ? 4.773 13.809 19.030 1.00 76.81 89 THR A CA 1
ATOM 726 C C . THR A 1 89 ? 5.728 12.825 19.684 1.00 76.81 89 THR A C 1
ATOM 728 O O . THR A 1 89 ? 6.020 11.780 19.106 1.00 76.81 89 THR A O 1
ATOM 731 N N . ASP A 1 90 ? 6.163 13.144 20.899 1.00 78.00 90 ASP A N 1
ATOM 732 C CA . ASP A 1 90 ? 6.956 12.240 21.736 1.00 78.00 90 ASP A CA 1
ATOM 733 C C . ASP A 1 90 ? 6.089 11.179 22.441 1.00 78.00 90 ASP A C 1
ATOM 735 O O . ASP A 1 90 ? 6.603 10.350 23.192 1.00 78.00 90 ASP A O 1
ATOM 739 N N . SER A 1 91 ? 4.767 11.198 22.225 1.00 76.00 91 SER A N 1
ATOM 740 C CA . SER A 1 91 ? 3.842 10.230 22.820 1.00 76.00 91 SER A CA 1
ATOM 741 C C . SER A 1 91 ? 4.160 8.819 22.326 1.00 76.00 91 SER A C 1
ATOM 743 O O . SER A 1 91 ? 4.057 8.536 21.133 1.00 76.00 91 SER A O 1
ATOM 745 N N . GLN A 1 92 ? 4.505 7.921 23.248 1.00 74.06 92 GLN A N 1
ATOM 746 C CA . GLN A 1 92 ? 4.655 6.498 22.962 1.00 74.06 92 GLN A CA 1
ATOM 747 C C . GLN A 1 92 ? 3.386 5.751 23.368 1.00 74.06 92 GLN A C 1
ATOM 749 O O . GLN A 1 92 ? 2.824 5.993 24.436 1.00 74.06 92 GLN A O 1
ATOM 754 N N . LEU A 1 93 ? 2.934 4.846 22.502 1.00 72.50 93 LEU A N 1
ATOM 755 C CA . LEU A 1 93 ? 1.859 3.918 22.825 1.00 72.50 93 LEU A CA 1
ATOM 756 C C . LEU A 1 93 ? 2.472 2.743 23.578 1.00 72.50 93 LEU A C 1
ATOM 758 O O . LEU A 1 93 ? 3.265 1.988 23.017 1.00 72.50 93 LEU A O 1
ATOM 762 N N . GLU A 1 94 ? 2.133 2.618 24.855 1.00 68.94 94 GLU A N 1
ATOM 763 C CA . GLU A 1 94 ? 2.455 1.424 25.625 1.00 68.94 94 GLU A CA 1
ATOM 764 C C . GLU A 1 94 ? 1.395 0.360 25.326 1.00 68.94 94 GLU A C 1
ATOM 766 O O . GLU A 1 94 ? 0.220 0.599 25.621 1.00 68.94 94 GLU A O 1
ATOM 771 N N . PRO A 1 95 ? 1.771 -0.792 24.744 1.00 63.09 95 PRO A N 1
ATOM 772 C CA . PRO A 1 95 ? 0.816 -1.850 24.466 1.00 63.09 95 PRO A CA 1
ATOM 773 C C . PRO A 1 95 ? 0.313 -2.433 25.788 1.00 63.09 95 PRO A C 1
ATOM 775 O O . PRO A 1 95 ? 1.054 -3.099 26.507 1.00 63.09 95 PRO A O 1
ATOM 778 N N . GLU A 1 96 ? -0.951 -2.171 26.112 1.00 62.28 96 GLU A N 1
ATOM 779 C CA . GLU A 1 96 ? -1.634 -2.771 27.270 1.00 62.28 96 GLU A CA 1
ATOM 780 C C . GLU A 1 96 ? -2.490 -3.983 26.887 1.00 62.28 96 GLU A C 1
ATOM 782 O O . GLU A 1 96 ? -2.918 -4.740 27.757 1.00 62.28 96 GLU A O 1
ATOM 787 N N . SER A 1 97 ? -2.746 -4.183 25.594 1.00 59.47 97 SER A N 1
ATOM 788 C CA . SER A 1 97 ? -3.550 -5.298 25.102 1.00 59.47 97 SER A CA 1
ATOM 789 C C . SER A 1 97 ? -2.747 -6.602 25.030 1.00 59.47 97 SER A C 1
ATOM 791 O O . SER A 1 97 ? -1.527 -6.606 24.859 1.00 59.47 97 SER A O 1
ATOM 793 N N . ALA A 1 98 ? -3.453 -7.737 25.064 1.00 58.28 98 ALA A N 1
ATOM 794 C CA . ALA A 1 98 ? -2.913 -9.075 24.790 1.00 58.28 98 ALA A CA 1
ATOM 795 C C . ALA A 1 98 ? -2.518 -9.281 23.307 1.00 58.28 98 ALA A C 1
ATOM 797 O O . ALA A 1 98 ? -2.523 -10.399 22.791 1.00 58.28 98 ALA A O 1
ATOM 798 N N . CYS A 1 99 ? -2.204 -8.199 22.593 1.00 60.31 99 CYS A N 1
ATOM 799 C CA . CYS A 1 99 ? -1.731 -8.244 21.225 1.00 60.31 99 CYS A CA 1
ATOM 800 C C . CYS A 1 99 ? -0.365 -8.929 21.198 1.00 60.31 99 CYS A C 1
ATOM 802 O O . CYS A 1 99 ? 0.604 -8.445 21.784 1.00 60.31 99 CYS A O 1
ATOM 804 N N . THR A 1 100 ? -0.275 -10.065 20.508 1.00 67.31 100 THR A N 1
ATOM 805 C CA . THR A 1 100 ? 0.998 -10.763 20.325 1.00 67.31 100 THR A CA 1
ATOM 806 C C . THR A 1 100 ? 1.708 -10.152 19.111 1.00 67.31 100 THR A C 1
ATOM 808 O O . THR A 1 100 ? 1.336 -10.441 17.973 1.00 67.31 100 THR A O 1
ATOM 811 N N . PRO A 1 101 ? 2.764 -9.331 19.285 1.00 67.94 101 PRO A N 1
ATOM 812 C CA . PRO A 1 101 ? 3.324 -8.503 18.206 1.00 67.94 101 PRO A CA 1
ATOM 813 C C . PRO A 1 101 ? 3.991 -9.299 17.071 1.00 67.94 101 PRO A C 1
ATOM 815 O O . PRO A 1 101 ? 4.381 -8.726 16.051 1.00 67.94 101 PRO A O 1
ATOM 818 N N . ARG A 1 102 ? 4.155 -10.614 17.254 1.00 78.00 102 ARG A N 1
ATOM 819 C CA . ARG A 1 102 ? 4.762 -11.556 16.301 1.00 78.00 102 ARG A CA 1
ATOM 820 C C . ARG A 1 102 ? 3.759 -12.568 15.742 1.00 78.00 102 ARG A C 1
ATOM 822 O O . ARG A 1 102 ? 4.176 -13.587 15.200 1.00 78.00 102 ARG A O 1
ATOM 829 N N . GLN A 1 103 ? 2.464 -12.308 15.892 1.00 81.88 103 GLN A N 1
ATOM 830 C CA . GLN A 1 103 ? 1.404 -13.190 15.423 1.00 81.88 103 GLN A CA 1
ATOM 831 C C . GLN A 1 103 ? 0.661 -12.576 14.232 1.00 81.88 103 GLN A C 1
ATOM 833 O O . GLN A 1 103 ? 0.406 -11.372 14.185 1.00 81.88 103 GLN A O 1
ATOM 838 N N . ILE A 1 104 ? 0.316 -13.440 13.280 1.00 87.38 104 ILE A N 1
ATOM 839 C CA . ILE A 1 104 ? -0.707 -13.212 12.259 1.00 87.38 104 ILE A CA 1
ATOM 840 C C . ILE A 1 104 ? -1.747 -14.313 12.479 1.00 87.38 104 ILE A C 1
ATOM 842 O O . ILE A 1 104 ? -1.362 -15.484 12.557 1.00 87.38 104 ILE A O 1
ATOM 846 N N . SER A 1 105 ? -3.029 -13.966 12.599 1.00 88.44 105 SER A N 1
ATOM 847 C CA . SER A 1 105 ? -4.123 -14.948 12.668 1.00 88.44 105 SER A CA 1
ATOM 848 C C . SER A 1 105 ? -5.168 -14.687 11.587 1.00 88.44 105 SER A C 1
ATOM 850 O O . SER A 1 105 ? -5.388 -13.550 11.172 1.00 88.44 105 SER A O 1
ATOM 852 N N . LEU A 1 106 ? -5.768 -15.773 11.098 1.00 91.31 106 LEU A N 1
ATOM 853 C CA . LEU A 1 106 ? -6.911 -15.761 10.192 1.00 91.31 106 LEU A CA 1
ATOM 854 C C . LEU A 1 106 ? -8.032 -16.559 10.856 1.00 91.31 106 LEU A C 1
ATOM 856 O O . LEU A 1 106 ? -7.850 -17.747 11.130 1.00 91.31 106 LEU A O 1
ATOM 860 N N . GLU A 1 107 ? -9.162 -15.910 11.105 1.00 91.19 107 GLU A N 1
ATOM 861 C CA . GLU A 1 107 ? -10.261 -16.440 11.918 1.00 91.19 107 GLU A CA 1
ATOM 862 C C . GLU A 1 107 ? -11.577 -16.391 11.124 1.00 91.19 107 GLU A C 1
ATOM 864 O O . GLU A 1 107 ? -11.822 -15.437 10.386 1.00 91.19 107 GLU A O 1
ATOM 869 N N . GLU A 1 108 ? -12.403 -17.442 11.217 1.00 90.88 108 GLU A N 1
ATOM 870 C CA . GLU A 1 108 ? -13.762 -17.467 10.653 1.00 90.88 108 GLU A CA 1
ATOM 871 C C . GLU A 1 108 ? -14.758 -17.136 11.768 1.00 90.88 108 GLU A C 1
ATOM 873 O O . GLU A 1 108 ? -14.877 -17.870 12.750 1.00 90.88 108 GLU A O 1
ATOM 878 N N . CYS A 1 109 ? -15.458 -16.020 11.604 1.00 88.56 109 CYS A N 1
ATOM 879 C CA . CYS A 1 109 ? -16.346 -15.408 12.581 1.00 88.56 109 CYS A CA 1
ATOM 880 C C . CYS A 1 109 ? -17.761 -15.250 12.001 1.00 88.56 109 CYS A C 1
ATOM 882 O O . CYS A 1 109 ? -18.007 -15.457 10.811 1.00 88.56 109 CYS A O 1
ATOM 884 N N . ASN A 1 110 ? -18.723 -14.867 12.846 1.00 85.06 110 ASN A N 1
ATOM 885 C CA . ASN A 1 110 ? -20.125 -14.717 12.429 1.00 85.06 110 ASN A CA 1
ATOM 886 C C . ASN A 1 110 ? -20.341 -13.596 11.394 1.00 85.06 110 ASN A C 1
ATOM 888 O O . ASN A 1 110 ? -21.296 -13.643 10.625 1.00 85.06 110 ASN A O 1
ATOM 892 N N . ASP A 1 111 ? -19.463 -12.596 11.385 1.00 83.25 111 ASP A N 1
ATOM 893 C CA . ASP A 1 111 ? -19.450 -11.418 10.513 1.00 83.25 111 ASP A CA 1
ATOM 894 C C . ASP A 1 111 ? -18.449 -11.547 9.345 1.00 83.25 111 ASP A C 1
ATOM 896 O O . ASP A 1 111 ? -18.175 -10.569 8.654 1.00 83.25 111 ASP A O 1
ATOM 900 N N . GLY A 1 112 ? -17.906 -12.745 9.100 1.00 88.12 112 GLY A N 1
ATOM 901 C CA . GLY A 1 112 ? -16.991 -13.023 7.992 1.00 88.12 112 GLY A CA 1
ATOM 902 C C . GLY A 1 112 ? -15.632 -13.537 8.454 1.00 88.12 112 GLY A C 1
ATOM 903 O O . GLY A 1 112 ? -15.516 -14.215 9.467 1.00 88.12 112 GLY A O 1
ATOM 904 N N . PHE A 1 113 ? -14.593 -13.250 7.679 1.00 90.38 113 PHE A N 1
ATOM 905 C CA . PHE A 1 113 ? -13.225 -13.672 7.963 1.00 90.38 113 PHE A CA 1
ATOM 906 C C . PHE A 1 113 ? -12.416 -12.497 8.496 1.00 90.38 113 PHE A C 1
ATOM 908 O O . PHE A 1 113 ? -12.432 -11.418 7.900 1.00 90.38 113 PHE A O 1
ATOM 915 N N . HIS A 1 114 ? -11.682 -12.700 9.588 1.00 91.19 114 HIS A N 1
ATOM 916 C CA . HIS A 1 114 ? -10.823 -11.674 10.175 1.00 91.19 114 HIS A CA 1
ATOM 917 C C . HIS A 1 114 ? -9.359 -12.020 9.959 1.00 91.19 114 HIS A C 1
ATOM 919 O O . HIS A 1 114 ? -8.904 -13.091 10.354 1.00 91.19 114 HIS A O 1
ATOM 925 N N . LEU A 1 115 ? -8.612 -11.105 9.339 1.00 89.62 115 LEU A N 1
ATOM 926 C CA . LEU A 1 115 ? -7.151 -11.155 9.318 1.00 89.62 115 LEU A CA 1
ATOM 927 C C . LEU A 1 115 ? -6.620 -10.197 10.383 1.00 89.62 115 LEU A C 1
ATOM 929 O O . LEU A 1 115 ? -6.760 -8.979 10.240 1.00 89.62 115 LEU A O 1
ATOM 933 N N . HIS A 1 116 ? -5.993 -10.746 11.418 1.00 86.94 116 HIS A N 1
ATOM 934 C CA . HIS A 1 116 ? -5.351 -9.974 12.475 1.00 86.94 116 HIS A CA 1
ATOM 935 C C . HIS A 1 116 ? -3.851 -9.868 12.212 1.00 86.94 116 HIS A C 1
ATOM 937 O O . HIS A 1 116 ? -3.156 -10.869 12.004 1.00 86.94 116 HIS A O 1
ATOM 943 N N . TYR A 1 117 ? -3.336 -8.644 12.269 1.00 85.50 117 TYR A N 1
ATOM 944 C CA . TYR A 1 117 ? -1.909 -8.358 12.242 1.00 85.50 117 TYR A CA 1
ATOM 945 C C . TYR A 1 117 ? -1.599 -7.195 13.182 1.00 85.50 117 TYR A C 1
ATOM 947 O O . TYR A 1 117 ? -1.917 -6.044 12.891 1.00 85.50 117 TYR A O 1
ATOM 955 N N . ARG A 1 118 ? -0.941 -7.482 14.311 1.00 82.81 118 ARG A N 1
ATOM 956 C CA . ARG A 1 118 ? -0.739 -6.501 15.394 1.00 82.81 118 ARG A CA 1
ATOM 957 C C . ARG A 1 118 ? -2.091 -5.904 15.832 1.00 82.81 118 ARG A C 1
ATOM 959 O O . ARG A 1 118 ? -3.011 -6.655 16.117 1.00 82.81 118 ARG A O 1
ATOM 966 N N . ASN A 1 119 ? -2.218 -4.578 15.882 1.00 77.56 119 ASN A N 1
ATOM 967 C CA . ASN A 1 119 ? -3.445 -3.851 16.228 1.00 77.56 119 ASN A CA 1
ATOM 968 C C . ASN A 1 119 ? -4.361 -3.566 15.018 1.00 77.56 119 ASN A C 1
ATOM 970 O O . ASN A 1 119 ? -5.248 -2.717 15.102 1.00 77.56 119 ASN A O 1
ATOM 974 N N . LEU A 1 120 ? -4.118 -4.230 13.884 1.00 81.88 120 LEU A N 1
ATOM 975 C CA . LEU A 1 120 ? -4.905 -4.098 12.664 1.00 81.88 120 LEU A CA 1
ATOM 976 C C . LEU A 1 120 ? -5.755 -5.350 12.451 1.00 81.88 120 LEU A C 1
ATOM 978 O O . LEU A 1 120 ? -5.235 -6.468 12.435 1.00 81.88 120 LEU A O 1
ATOM 982 N N . ARG A 1 121 ? -7.054 -5.131 12.237 1.00 84.75 121 ARG A N 1
ATOM 983 C CA . ARG A 1 121 ? -8.016 -6.155 11.832 1.00 84.75 121 ARG A CA 1
ATOM 984 C C . ARG A 1 121 ? -8.630 -5.771 10.490 1.00 84.75 121 ARG A C 1
ATOM 986 O O . ARG A 1 121 ? -9.129 -4.657 10.326 1.00 84.75 121 ARG A O 1
ATOM 993 N N . LEU A 1 122 ? -8.579 -6.703 9.539 1.00 86.50 122 LEU A N 1
ATOM 994 C CA . LEU A 1 122 ? -9.302 -6.613 8.269 1.00 86.50 122 LEU A CA 1
ATOM 995 C C . LEU A 1 122 ? -10.486 -7.570 8.300 1.00 86.50 122 LEU A C 1
ATOM 997 O O . LEU A 1 122 ? -10.298 -8.761 8.560 1.00 86.50 122 LEU A O 1
ATOM 1001 N N . ILE A 1 123 ? -11.676 -7.051 8.010 1.00 86.75 123 ILE A N 1
ATOM 1002 C CA . ILE A 1 123 ? -12.903 -7.844 7.916 1.00 86.75 123 ILE A CA 1
ATOM 1003 C C . ILE A 1 123 ? -13.184 -8.110 6.439 1.00 86.75 123 ILE A C 1
ATOM 1005 O O . ILE A 1 123 ? -13.259 -7.185 5.632 1.00 86.75 123 ILE A O 1
ATOM 1009 N N . LEU A 1 124 ? -13.300 -9.385 6.076 1.00 88.31 124 LEU A N 1
ATOM 1010 C CA . LEU A 1 124 ? -13.470 -9.831 4.698 1.00 88.31 124 LEU A CA 1
ATOM 1011 C C . LEU A 1 124 ? -14.688 -10.744 4.586 1.00 88.31 124 LEU A C 1
ATOM 1013 O O . LEU A 1 124 ? -14.816 -11.723 5.321 1.00 88.31 124 LEU A O 1
ATOM 1017 N N . ASP A 1 125 ? -15.544 -10.486 3.600 1.00 89.06 125 ASP A N 1
ATOM 1018 C CA . ASP A 1 125 ? -16.573 -11.447 3.218 1.00 89.06 125 ASP A CA 1
ATOM 1019 C C . ASP A 1 125 ? -15.959 -12.720 2.595 1.00 89.06 125 ASP A C 1
ATOM 1021 O O . ASP A 1 125 ? -14.763 -12.811 2.280 1.00 89.06 125 ASP A O 1
ATOM 1025 N N . ARG A 1 126 ? -16.809 -13.727 2.377 1.00 89.38 126 ARG A N 1
ATOM 1026 C CA . ARG A 1 126 ? -16.400 -15.018 1.814 1.00 89.38 126 ARG A CA 1
ATOM 1027 C C . ARG A 1 126 ? -15.770 -14.907 0.414 1.00 89.38 126 ARG A C 1
ATOM 1029 O O . ARG A 1 126 ? -14.830 -15.637 0.107 1.00 89.38 126 ARG A O 1
ATOM 1036 N N . ASN A 1 127 ? -16.267 -14.031 -0.449 1.00 89.31 127 ASN A N 1
ATOM 1037 C CA . ASN A 1 127 ? -15.733 -13.864 -1.802 1.00 89.31 127 ASN A CA 1
ATOM 1038 C C . ASN A 1 127 ? -14.366 -13.166 -1.771 1.00 89.31 127 ASN A C 1
ATOM 1040 O O . ASN A 1 127 ? -13.430 -13.604 -2.446 1.00 89.31 127 ASN A O 1
ATOM 1044 N N . ASN A 1 128 ? -14.226 -12.144 -0.928 1.00 88.56 128 ASN A N 1
ATOM 1045 C CA . ASN A 1 128 ? -12.987 -11.401 -0.737 1.00 88.56 128 ASN A CA 1
ATOM 1046 C C . ASN A 1 128 ? -11.882 -12.294 -0.148 1.00 88.56 128 ASN A C 1
ATOM 1048 O O . ASN A 1 128 ? -10.748 -12.246 -0.631 1.00 88.56 128 ASN A O 1
ATOM 1052 N N . ILE A 1 129 ? -12.188 -13.183 0.811 1.00 90.50 129 ILE A N 1
ATOM 1053 C CA . ILE A 1 129 ? -11.177 -14.126 1.326 1.00 90.50 129 ILE A CA 1
ATOM 1054 C C . ILE A 1 129 ? -10.751 -15.156 0.270 1.00 90.50 129 ILE A C 1
ATOM 1056 O O . ILE A 1 129 ? -9.575 -15.519 0.209 1.00 90.50 129 ILE A O 1
ATOM 1060 N N . TYR A 1 130 ? -11.656 -15.609 -0.609 1.00 89.50 130 TYR A N 1
ATOM 1061 C CA . TYR A 1 130 ? -11.278 -16.494 -1.716 1.00 89.50 130 TYR A CA 1
ATOM 1062 C C . TYR A 1 130 ? -10.351 -15.793 -2.708 1.00 89.50 130 TYR A C 1
ATOM 1064 O O . TYR A 1 130 ? -9.371 -16.399 -3.153 1.00 89.50 130 TYR A O 1
ATOM 1072 N N . ALA A 1 131 ? -10.627 -14.526 -3.024 1.00 87.94 131 ALA A N 1
ATOM 1073 C CA . ALA A 1 131 ? -9.757 -13.710 -3.860 1.00 87.94 131 ALA A CA 1
ATOM 1074 C C . ALA A 1 131 ? -8.369 -13.544 -3.220 1.00 87.94 131 ALA A C 1
ATOM 1076 O O . ALA A 1 131 ? -7.365 -13.844 -3.869 1.00 87.94 131 ALA A O 1
ATOM 1077 N N . LEU A 1 132 ? -8.307 -13.190 -1.930 1.00 88.38 132 LEU A N 1
ATOM 1078 C CA . LEU A 1 132 ? -7.053 -13.060 -1.184 1.00 88.38 132 LEU A CA 1
ATOM 1079 C C . LEU A 1 132 ? -6.270 -14.378 -1.147 1.00 88.38 132 LEU A C 1
ATOM 1081 O O . LEU A 1 132 ? -5.084 -14.410 -1.466 1.00 88.38 132 LEU A O 1
ATOM 1085 N N . LYS A 1 133 ? -6.929 -15.494 -0.817 1.00 89.00 133 LYS A N 1
ATOM 1086 C CA . LYS A 1 133 ? -6.303 -16.823 -0.798 1.00 89.00 133 LYS A CA 1
ATOM 1087 C C . LYS A 1 133 ? -5.732 -17.192 -2.163 1.00 89.00 133 LYS A C 1
ATOM 1089 O O . LYS A 1 133 ? -4.632 -17.738 -2.238 1.00 89.00 133 LYS A O 1
ATOM 1094 N N . LYS A 1 134 ? -6.478 -16.925 -3.239 1.00 88.56 134 LYS A N 1
ATOM 1095 C CA . LYS A 1 134 ? -6.012 -17.172 -4.605 1.00 88.56 134 LYS A CA 1
ATOM 1096 C C . LYS A 1 134 ? -4.772 -16.333 -4.899 1.00 88.56 134 LYS A C 1
ATOM 1098 O O . LYS A 1 134 ? -3.779 -16.911 -5.323 1.00 88.56 134 LYS A O 1
ATOM 1103 N N . ALA A 1 135 ? -4.814 -15.034 -4.605 1.00 87.62 135 ALA A N 1
ATOM 1104 C CA . ALA A 1 135 ? -3.690 -14.121 -4.781 1.00 87.62 135 ALA A CA 1
ATOM 1105 C C . ALA A 1 135 ? -2.439 -14.609 -4.042 1.00 87.62 135 ALA A C 1
ATOM 1107 O O . ALA A 1 135 ? -1.396 -14.788 -4.666 1.00 87.62 135 ALA A O 1
ATOM 1108 N N . LEU A 1 136 ? -2.553 -14.908 -2.745 1.00 88.12 136 LEU A N 1
ATOM 1109 C CA . LEU A 1 136 ? -1.438 -15.391 -1.926 1.00 88.12 136 LEU A CA 1
ATOM 1110 C C . LEU A 1 136 ? -0.871 -16.716 -2.443 1.00 88.12 136 LEU A C 1
ATOM 1112 O O . LEU A 1 136 ? 0.340 -16.889 -2.478 1.00 88.12 136 LEU A O 1
ATOM 1116 N N . LYS A 1 137 ? -1.729 -17.642 -2.888 1.00 87.62 137 LYS A N 1
ATOM 1117 C CA . LYS A 1 137 ? -1.293 -18.940 -3.419 1.00 87.62 137 LYS A CA 1
ATOM 1118 C C . LYS A 1 137 ? -0.544 -18.818 -4.748 1.00 87.62 137 LYS A C 1
ATOM 1120 O O . LYS A 1 137 ? 0.324 -19.639 -5.023 1.00 87.62 137 LYS A O 1
ATOM 1125 N N . THR A 1 138 ? -0.922 -17.865 -5.598 1.00 82.94 138 THR A N 1
ATOM 1126 C CA . THR A 1 138 ? -0.322 -17.693 -6.932 1.00 82.94 138 THR A CA 1
ATOM 1127 C C . THR A 1 138 ? 0.852 -16.721 -6.949 1.00 82.94 138 THR A C 1
ATOM 1129 O O . THR A 1 138 ? 1.509 -16.602 -7.977 1.00 82.94 138 THR A O 1
ATOM 1132 N N . THR A 1 139 ? 1.085 -15.992 -5.858 1.00 84.62 139 THR A N 1
ATOM 1133 C CA . THR A 1 139 ? 2.147 -14.988 -5.780 1.00 84.62 139 THR A CA 1
ATOM 1134 C C . THR A 1 139 ? 3.475 -15.654 -5.458 1.00 84.62 139 THR A C 1
ATOM 1136 O O . THR A 1 139 ? 3.622 -16.264 -4.402 1.00 84.62 139 THR A O 1
ATOM 1139 N N . ASP A 1 140 ? 4.459 -15.461 -6.332 1.00 81.19 140 ASP A N 1
ATOM 1140 C CA . ASP A 1 140 ? 5.853 -15.791 -6.055 1.00 81.19 140 ASP A CA 1
ATOM 1141 C C . ASP A 1 140 ? 6.597 -14.539 -5.558 1.00 81.19 140 ASP A C 1
ATOM 1143 O O . ASP A 1 140 ? 6.768 -13.542 -6.273 1.00 81.19 140 ASP A O 1
ATOM 1147 N N . VAL A 1 141 ? 7.004 -14.564 -4.289 1.00 82.81 141 VAL A N 1
ATOM 1148 C CA . VAL A 1 141 ? 7.688 -13.437 -3.642 1.00 82.81 141 VAL A CA 1
ATOM 1149 C C . VAL A 1 141 ? 9.180 -13.383 -3.958 1.00 82.81 141 VAL A C 1
ATOM 1151 O O . VAL A 1 141 ? 9.763 -12.304 -3.835 1.00 82.81 141 VAL A O 1
ATOM 1154 N N . ASP A 1 142 ? 9.764 -14.474 -4.448 1.00 79.06 142 ASP A N 1
ATOM 1155 C CA . ASP A 1 142 ? 11.201 -14.605 -4.698 1.00 79.06 142 ASP A CA 1
ATOM 1156 C C . ASP A 1 142 ? 11.567 -14.305 -6.156 1.00 79.06 142 ASP A C 1
ATOM 1158 O O . ASP A 1 142 ? 12.705 -13.936 -6.450 1.00 79.06 142 ASP A O 1
ATOM 1162 N N . VAL A 1 143 ? 10.599 -14.373 -7.077 1.00 72.12 143 VAL A N 1
ATOM 1163 C CA . VAL A 1 143 ? 10.830 -14.014 -8.483 1.00 72.12 143 VAL A CA 1
ATOM 1164 C C . VAL A 1 143 ? 11.281 -12.550 -8.608 1.00 72.12 143 VAL A C 1
ATOM 1166 O O . VAL A 1 143 ? 10.613 -11.648 -8.082 1.00 72.12 143 VAL A O 1
ATOM 1169 N N . PRO A 1 144 ? 12.391 -12.265 -9.314 1.00 64.31 144 PRO A N 1
ATOM 1170 C CA . PRO A 1 144 ? 12.796 -10.897 -9.590 1.00 64.31 144 PRO A CA 1
ATOM 1171 C C . PRO A 1 144 ? 11.737 -10.200 -10.451 1.00 64.31 144 PRO A C 1
ATOM 1173 O O . PRO A 1 144 ? 11.291 -10.707 -11.478 1.00 64.31 144 PRO A O 1
ATOM 1176 N N . TYR A 1 145 ? 11.347 -9.004 -10.027 1.00 72.62 145 TYR A N 1
ATOM 1177 C CA . TYR A 1 145 ? 10.452 -8.112 -10.761 1.00 72.62 145 TYR A CA 1
ATOM 1178 C C . TYR A 1 145 ? 11.224 -6.820 -11.054 1.00 72.62 145 TYR A C 1
ATOM 1180 O O . TYR A 1 145 ? 11.993 -6.382 -10.203 1.00 72.62 145 TYR A O 1
ATOM 1188 N N . ALA A 1 146 ? 11.124 -6.151 -12.201 1.00 82.88 146 ALA A N 1
ATOM 1189 C CA . ALA A 1 146 ? 10.657 -6.556 -13.527 1.00 82.88 146 ALA A CA 1
ATOM 1190 C C . ALA A 1 146 ? 11.780 -7.292 -14.290 1.00 82.88 146 ALA A C 1
ATOM 1192 O O . ALA A 1 146 ? 12.932 -6.840 -14.259 1.00 82.88 146 ALA A O 1
ATOM 1193 N N . SER A 1 147 ? 11.469 -8.425 -14.930 1.00 81.75 147 SER A N 1
ATOM 1194 C CA . SER A 1 147 ? 12.455 -9.238 -15.673 1.00 81.75 147 SER A CA 1
ATOM 1195 C C . SER A 1 147 ? 12.305 -9.100 -17.194 1.00 81.75 147 SER A C 1
ATOM 1197 O O . SER A 1 147 ? 13.229 -9.418 -17.939 1.00 81.75 147 SER A O 1
ATOM 1199 N N . THR A 1 148 ? 11.169 -8.572 -17.652 1.00 86.56 148 THR A N 1
ATOM 1200 C CA . THR A 1 148 ? 10.887 -8.224 -19.051 1.00 86.56 148 THR A CA 1
ATOM 1201 C C . THR A 1 148 ? 10.618 -6.723 -19.211 1.00 86.56 148 THR A C 1
ATOM 1203 O O . THR A 1 148 ? 10.439 -5.996 -18.227 1.00 86.56 148 THR A O 1
ATOM 1206 N N . PHE A 1 149 ? 10.585 -6.235 -20.457 1.00 86.69 149 PHE A N 1
ATOM 1207 C CA . PHE A 1 149 ? 10.224 -4.840 -20.725 1.00 86.69 149 PHE A CA 1
ATOM 1208 C C . PHE A 1 149 ? 8.746 -4.576 -20.404 1.00 86.69 149 PHE A C 1
ATOM 1210 O O . PHE A 1 149 ? 8.408 -3.520 -19.873 1.00 86.69 149 PHE A O 1
ATOM 1217 N N . GLU A 1 150 ? 7.880 -5.553 -20.657 1.00 87.38 150 GLU A N 1
ATOM 1218 C CA . GLU A 1 150 ? 6.454 -5.519 -20.346 1.00 87.38 150 GLU A CA 1
ATOM 1219 C C . GLU A 1 150 ? 6.220 -5.371 -18.833 1.00 87.38 150 GLU A C 1
ATOM 1221 O O . GLU A 1 150 ? 5.474 -4.485 -18.411 1.00 87.38 150 GLU A O 1
ATOM 1226 N N . ASP A 1 151 ? 6.942 -6.136 -18.004 1.00 86.94 151 ASP A N 1
ATOM 1227 C CA . ASP A 1 151 ? 6.890 -5.991 -16.540 1.00 86.94 151 ASP A CA 1
ATOM 1228 C C . ASP A 1 151 ? 7.305 -4.575 -16.099 1.00 86.94 151 ASP A C 1
ATOM 1230 O O . ASP A 1 151 ? 6.722 -3.981 -15.186 1.00 86.94 151 ASP A O 1
ATOM 1234 N N . PHE A 1 152 ? 8.329 -4.010 -16.752 1.00 89.69 152 PHE A N 1
ATOM 1235 C CA . PHE A 1 152 ? 8.795 -2.653 -16.479 1.00 89.69 152 PHE A CA 1
ATOM 1236 C C . PHE A 1 152 ? 7.745 -1.604 -16.880 1.00 89.69 152 PHE A C 1
ATOM 1238 O O . PHE A 1 152 ? 7.495 -0.657 -16.134 1.00 89.69 152 PHE A O 1
ATOM 1245 N N . GLN A 1 153 ? 7.063 -1.785 -18.009 1.00 90.19 153 GLN A N 1
ATOM 1246 C CA . GLN A 1 153 ? 5.953 -0.924 -18.412 1.00 90.19 153 GLN A CA 1
ATOM 1247 C C . GLN A 1 153 ? 4.790 -0.964 -17.419 1.00 90.19 153 GLN A C 1
ATOM 1249 O O . GLN A 1 153 ? 4.188 0.076 -17.131 1.00 90.19 153 GLN A O 1
ATOM 1254 N N . ASP A 1 154 ? 4.474 -2.138 -16.881 1.00 88.06 154 ASP A N 1
ATOM 1255 C CA . ASP A 1 154 ? 3.429 -2.286 -15.873 1.00 88.06 154 ASP A CA 1
ATOM 1256 C C . ASP A 1 154 ? 3.834 -1.665 -14.529 1.00 88.06 154 ASP A C 1
ATOM 1258 O O . ASP A 1 154 ? 2.983 -1.095 -13.837 1.00 88.06 154 ASP A O 1
ATOM 1262 N N . LEU A 1 155 ? 5.131 -1.640 -14.195 1.00 89.56 155 LEU A N 1
ATOM 1263 C CA . LEU A 1 155 ? 5.646 -0.831 -13.083 1.00 89.56 155 LEU A CA 1
ATOM 1264 C C . LEU A 1 155 ? 5.439 0.663 -13.300 1.00 89.56 155 LEU A C 1
ATOM 1266 O O . LEU A 1 155 ? 5.001 1.345 -12.371 1.00 89.56 155 LEU A O 1
ATOM 1270 N N . LEU A 1 156 ? 5.722 1.180 -14.498 1.00 90.94 156 LEU A N 1
ATOM 1271 C CA . LEU A 1 156 ? 5.498 2.596 -14.799 1.00 90.94 156 LEU A CA 1
ATOM 1272 C C . LEU A 1 156 ? 4.020 2.965 -14.606 1.00 90.94 156 LEU A C 1
ATOM 1274 O O . LEU A 1 156 ? 3.714 3.914 -13.884 1.00 90.94 156 LEU A O 1
ATOM 1278 N N . LYS A 1 157 ? 3.100 2.154 -15.145 1.00 89.00 157 LYS A N 1
ATOM 1279 C CA . LYS A 1 157 ? 1.649 2.345 -14.960 1.00 89.00 157 LYS A CA 1
ATOM 1280 C C . LYS A 1 157 ? 1.236 2.262 -13.490 1.00 89.00 157 LYS A C 1
ATOM 1282 O O . LYS A 1 157 ? 0.448 3.081 -13.027 1.00 89.00 157 LYS A O 1
ATOM 1287 N N . THR A 1 158 ? 1.773 1.294 -12.746 1.00 87.44 158 THR A N 1
ATOM 1288 C CA . THR A 1 158 ? 1.481 1.102 -11.313 1.00 87.44 158 THR A CA 1
ATOM 1289 C C . THR A 1 158 ? 1.904 2.309 -10.479 1.00 87.44 158 THR A C 1
ATOM 1291 O O . THR A 1 158 ? 1.215 2.678 -9.533 1.00 87.44 158 THR A O 1
ATOM 1294 N N . ASN A 1 159 ? 3.002 2.959 -10.860 1.00 87.50 159 ASN A N 1
ATOM 1295 C CA . ASN A 1 159 ? 3.486 4.183 -10.227 1.00 87.50 159 ASN A CA 1
ATOM 1296 C C . ASN A 1 159 ? 2.797 5.460 -10.750 1.00 87.50 159 ASN A C 1
ATOM 1298 O O . ASN A 1 159 ? 3.179 6.558 -10.342 1.00 87.50 159 ASN A O 1
ATOM 1302 N N . GLY A 1 160 ? 1.804 5.334 -11.641 1.00 87.94 160 GLY A N 1
ATOM 1303 C CA . GLY A 1 160 ? 1.079 6.461 -12.234 1.00 87.94 160 GLY A CA 1
ATOM 1304 C C . GLY A 1 160 ? 1.903 7.289 -13.224 1.00 87.94 160 GLY A C 1
ATOM 1305 O O . GLY A 1 160 ? 1.527 8.419 -13.523 1.00 87.94 160 GLY A O 1
ATOM 1306 N N . ILE A 1 161 ? 3.019 6.752 -13.724 1.00 88.19 161 ILE A N 1
ATOM 1307 C CA . ILE A 1 161 ? 3.940 7.476 -14.602 1.00 88.19 161 ILE A CA 1
ATOM 1308 C C . ILE A 1 161 ? 3.367 7.513 -16.014 1.00 88.19 161 ILE A C 1
ATOM 1310 O O . ILE A 1 161 ? 3.105 6.472 -16.624 1.00 88.19 161 ILE A O 1
ATOM 1314 N N . LYS A 1 162 ? 3.218 8.723 -16.554 1.00 87.12 162 LYS A N 1
ATOM 1315 C CA . LYS A 1 162 ? 2.919 8.937 -17.971 1.00 87.12 162 LYS A CA 1
ATOM 1316 C C . LYS A 1 162 ? 4.211 8.834 -18.777 1.00 87.12 162 LYS A C 1
ATOM 1318 O O . LYS A 1 162 ? 5.222 9.426 -18.411 1.00 87.12 162 LYS A O 1
ATOM 1323 N N . TYR A 1 163 ? 4.182 8.069 -19.863 1.00 89.38 163 TYR A N 1
ATOM 1324 C CA . TYR A 1 163 ? 5.328 7.901 -20.750 1.00 89.38 163 TYR A CA 1
ATOM 1325 C C . TYR A 1 163 ? 4.883 7.659 -22.195 1.00 89.38 163 TYR A C 1
ATOM 1327 O O . TYR A 1 163 ? 3.758 7.221 -22.448 1.00 89.38 163 TYR A O 1
ATOM 1335 N N . SER A 1 164 ? 5.794 7.919 -23.130 1.00 89.00 164 SER A N 1
ATOM 1336 C CA . SER A 1 164 ? 5.692 7.526 -24.538 1.00 89.00 164 SER A CA 1
ATOM 1337 C C . SER A 1 164 ? 6.817 6.566 -24.914 1.00 89.00 164 SER A C 1
ATOM 1339 O O . SER A 1 164 ? 7.901 6.604 -24.330 1.00 89.00 164 SER A O 1
ATOM 1341 N N . LEU A 1 165 ? 6.559 5.700 -25.895 1.00 87.88 165 LEU A N 1
ATOM 1342 C CA . LEU A 1 165 ? 7.536 4.746 -26.416 1.00 87.88 165 LEU A CA 1
ATOM 1343 C C . LEU A 1 165 ? 8.030 5.168 -27.792 1.00 87.88 165 LEU A C 1
ATOM 1345 O O . LEU A 1 165 ? 7.250 5.573 -28.649 1.00 87.88 165 LEU A O 1
ATOM 1349 N N . SER A 1 166 ? 9.324 4.983 -28.021 1.00 82.00 166 SER A N 1
ATOM 1350 C CA . SER A 1 166 ? 9.941 5.080 -29.338 1.00 82.00 166 SER A CA 1
ATOM 1351 C C . SER A 1 166 ? 10.792 3.832 -29.575 1.00 82.00 166 SER A C 1
ATOM 1353 O O . SER A 1 166 ? 11.575 3.409 -28.719 1.00 82.00 166 SER A O 1
ATOM 1355 N N . GLU A 1 167 ? 10.622 3.201 -30.737 1.00 66.62 167 GLU A N 1
ATOM 1356 C CA . GLU A 1 167 ? 11.524 2.131 -31.152 1.00 66.62 167 GLU A CA 1
ATOM 1357 C C . GLU A 1 167 ? 12.859 2.723 -31.609 1.00 66.62 167 GLU A C 1
ATOM 1359 O O . GLU A 1 167 ? 12.902 3.639 -32.433 1.00 66.62 167 GLU A O 1
ATOM 1364 N N . ILE A 1 168 ? 13.962 2.172 -31.100 1.00 62.69 168 ILE A N 1
ATOM 1365 C CA . ILE A 1 168 ? 15.300 2.500 -31.584 1.00 62.69 168 ILE A CA 1
ATOM 1366 C C . ILE A 1 168 ? 15.663 1.477 -32.662 1.00 62.69 168 ILE A C 1
ATOM 1368 O O . ILE A 1 168 ? 16.149 0.388 -32.363 1.00 62.69 168 ILE A O 1
ATOM 1372 N N . ASN A 1 169 ? 15.466 1.827 -33.931 1.00 50.31 169 ASN A N 1
ATOM 1373 C CA . ASN A 1 169 ? 16.050 1.076 -35.043 1.00 50.31 169 ASN A CA 1
ATOM 1374 C C . ASN A 1 169 ? 17.489 1.561 -35.252 1.00 50.31 169 ASN A C 1
ATOM 1376 O O . ASN A 1 169 ? 17.727 2.530 -35.971 1.00 50.31 169 ASN A O 1
ATOM 1380 N N . GLY A 1 170 ? 18.465 0.937 -34.584 1.00 46.41 170 GLY A N 1
ATOM 1381 C CA . GLY A 1 170 ? 19.858 1.374 -34.687 1.00 46.41 170 GLY A CA 1
ATOM 1382 C C . GLY A 1 170 ? 20.903 0.291 -34.385 1.00 46.41 170 GLY A C 1
ATOM 1383 O O . GLY A 1 170 ? 20.737 -0.482 -33.445 1.00 46.41 170 GLY A O 1
ATOM 1384 N N . PRO A 1 171 ? 22.039 0.267 -35.114 1.00 41.91 171 PRO A N 1
ATOM 1385 C CA . PRO A 1 171 ? 23.099 -0.744 -34.978 1.00 41.91 171 PRO A CA 1
ATOM 1386 C C . PRO A 1 171 ? 23.915 -0.643 -33.674 1.00 41.91 171 PRO A C 1
ATOM 1388 O O . PRO A 1 171 ? 24.835 -1.434 -33.465 1.00 41.91 171 PRO A O 1
ATOM 1391 N N . ARG A 1 172 ? 23.614 0.338 -32.809 1.00 48.44 172 ARG A N 1
ATOM 1392 C CA . ARG A 1 172 ? 24.359 0.631 -31.572 1.00 48.44 172 ARG A CA 1
ATOM 1393 C C . ARG A 1 172 ? 23.963 -0.244 -30.381 1.00 48.44 172 ARG A C 1
ATOM 1395 O O . ARG A 1 172 ? 24.658 -0.222 -29.374 1.00 48.44 172 ARG A O 1
ATOM 1402 N N . LEU A 1 173 ? 22.895 -1.029 -30.497 1.00 51.28 173 LEU A N 1
ATOM 1403 C CA . LEU A 1 173 ? 22.393 -1.891 -29.426 1.00 51.28 173 LEU A CA 1
ATOM 1404 C C . LEU A 1 173 ? 22.370 -3.329 -29.960 1.00 51.28 173 LEU A C 1
ATOM 1406 O O . LEU A 1 173 ? 21.344 -3.861 -30.372 1.00 51.28 173 LEU A O 1
ATOM 1410 N N . ARG A 1 174 ? 23.564 -3.930 -30.073 1.00 42.31 174 ARG A N 1
ATOM 1411 C CA . ARG A 1 174 ? 23.707 -5.344 -30.438 1.00 42.31 174 ARG A CA 1
ATOM 1412 C C . ARG A 1 174 ? 23.320 -6.199 -29.235 1.00 42.31 174 ARG A C 1
ATOM 1414 O O . ARG A 1 174 ? 24.043 -6.210 -28.247 1.00 42.31 174 ARG A O 1
ATOM 1421 N N . GLY A 1 175 ? 22.231 -6.948 -29.377 1.00 47.22 175 GLY A N 1
ATOM 1422 C CA . GLY A 1 175 ? 21.758 -7.901 -28.377 1.00 47.22 175 GLY A CA 1
ATOM 1423 C C . GLY A 1 175 ? 20.594 -7.338 -27.570 1.00 47.22 175 GLY A C 1
ATOM 1424 O O . GLY A 1 175 ? 20.795 -6.587 -26.628 1.00 47.22 175 GLY A O 1
ATOM 1425 N N . ASN A 1 176 ? 19.395 -7.766 -27.963 1.00 50.78 176 ASN A N 1
ATOM 1426 C CA . ASN A 1 176 ? 18.094 -7.562 -27.331 1.00 50.78 176 ASN A CA 1
ATOM 1427 C C . ASN A 1 176 ? 17.524 -6.128 -27.284 1.00 50.78 176 ASN A C 1
ATOM 1429 O O . ASN A 1 176 ? 18.171 -5.158 -26.910 1.00 50.78 176 ASN A O 1
ATOM 1433 N N . HIS A 1 177 ? 16.255 -6.050 -27.694 1.00 56.50 177 HIS A N 1
ATOM 1434 C CA . HIS A 1 177 ? 15.341 -4.910 -27.812 1.00 56.50 177 HIS A CA 1
ATOM 1435 C C . HIS A 1 177 ? 15.615 -3.732 -26.866 1.00 56.50 177 HIS A C 1
ATOM 1437 O O . HIS A 1 177 ? 15.009 -3.613 -25.803 1.00 56.50 177 HIS A O 1
ATOM 1443 N N . ALA A 1 178 ? 16.483 -2.811 -27.278 1.00 62.16 178 ALA A N 1
ATOM 1444 C CA . ALA A 1 178 ? 16.579 -1.534 -26.600 1.00 62.16 178 ALA A CA 1
ATOM 1445 C C . ALA A 1 178 ? 15.373 -0.663 -26.974 1.00 62.16 178 ALA A C 1
ATOM 1447 O O . ALA A 1 178 ? 15.115 -0.402 -28.154 1.00 62.16 178 ALA A O 1
ATOM 1448 N N . ARG A 1 179 ? 14.611 -0.239 -25.967 1.00 79.69 179 ARG A N 1
ATOM 1449 C CA . ARG A 1 179 ? 13.424 0.608 -26.133 1.00 79.69 179 ARG A CA 1
ATOM 1450 C C . ARG A 1 179 ? 13.691 1.982 -25.543 1.00 79.69 179 ARG A C 1
ATOM 1452 O O . ARG A 1 179 ? 14.292 2.093 -24.477 1.00 79.69 179 ARG A O 1
ATOM 1459 N N . ARG A 1 180 ? 13.242 3.032 -26.224 1.00 87.31 180 ARG A N 1
ATOM 1460 C CA . ARG A 1 180 ? 13.303 4.392 -25.695 1.00 87.31 180 ARG A CA 1
ATOM 1461 C C . ARG A 1 180 ? 12.005 4.706 -24.977 1.00 87.31 180 ARG A C 1
ATOM 1463 O O . ARG A 1 180 ? 10.932 4.554 -25.563 1.00 87.31 180 ARG A O 1
ATOM 1470 N N . ILE A 1 181 ? 12.117 5.167 -23.737 1.00 90.25 181 ILE A N 1
ATOM 1471 C CA . ILE A 1 181 ? 11.005 5.759 -23.002 1.00 90.25 181 ILE A CA 1
ATOM 1472 C C . ILE A 1 181 ? 11.218 7.264 -22.907 1.00 90.25 181 ILE A C 1
ATOM 1474 O O . ILE A 1 181 ? 12.317 7.735 -22.614 1.00 90.25 181 ILE A O 1
ATOM 1478 N N . ILE A 1 182 ? 10.153 8.006 -23.162 1.00 89.88 182 ILE A N 1
ATOM 1479 C CA . ILE A 1 182 ? 10.126 9.459 -23.045 1.00 89.88 182 ILE A CA 1
ATOM 1480 C C . ILE A 1 182 ? 9.182 9.785 -21.895 1.00 89.88 182 ILE A C 1
ATOM 1482 O O . ILE A 1 182 ? 8.046 9.304 -21.889 1.00 89.88 182 ILE A O 1
ATOM 1486 N N . VAL A 1 183 ? 9.667 10.546 -20.916 1.00 89.81 183 VAL A N 1
ATOM 1487 C CA . VAL A 1 183 ? 8.916 10.939 -19.713 1.00 89.81 183 VAL A CA 1
ATOM 1488 C C . VAL A 1 183 ? 9.068 12.432 -19.451 1.00 89.81 183 VAL A C 1
ATOM 1490 O O . VAL A 1 183 ? 10.064 13.031 -19.854 1.00 89.81 183 VAL A O 1
ATOM 1493 N N . ASP A 1 184 ? 8.108 13.029 -18.755 1.00 86.88 184 ASP A N 1
ATOM 1494 C CA . ASP A 1 184 ? 8.217 14.420 -18.320 1.00 86.88 184 ASP A CA 1
ATOM 1495 C C . ASP A 1 184 ? 9.372 14.573 -17.314 1.00 86.88 184 ASP A C 1
ATOM 1497 O O . ASP A 1 184 ? 9.691 13.648 -16.554 1.00 86.88 184 ASP A O 1
ATOM 1501 N N . GLU A 1 185 ? 9.996 15.753 -17.270 1.00 84.31 185 GLU A N 1
ATOM 1502 C CA . GLU A 1 185 ? 11.127 16.020 -16.370 1.00 84.31 185 GLU A CA 1
ATOM 1503 C C . GLU A 1 185 ? 10.778 15.753 -14.893 1.00 84.31 185 GLU A C 1
ATOM 1505 O O . GLU A 1 185 ? 11.602 15.214 -14.146 1.00 84.31 185 GLU A O 1
ATOM 1510 N N . SER A 1 186 ? 9.533 16.036 -14.489 1.00 82.38 186 SER A N 1
ATOM 1511 C CA . SER A 1 186 ? 9.033 15.775 -13.133 1.00 82.38 186 SER A CA 1
ATOM 1512 C C . SER A 1 186 ? 9.033 14.289 -12.760 1.00 82.38 186 SER A C 1
ATOM 1514 O O . SER A 1 186 ? 9.261 13.952 -11.598 1.00 82.38 186 SER A O 1
ATOM 1516 N N . GLU A 1 187 ? 8.837 13.390 -13.729 1.00 86.06 187 GLU A N 1
ATOM 1517 C CA . GLU A 1 187 ? 8.770 11.940 -13.508 1.00 86.06 187 GLU A CA 1
ATOM 1518 C C . GLU A 1 187 ? 10.139 11.259 -13.618 1.00 86.06 187 GLU A C 1
ATOM 1520 O O . GLU A 1 187 ? 10.336 10.146 -13.122 1.00 86.06 187 GLU A O 1
ATOM 1525 N N . ALA A 1 188 ? 11.126 11.920 -14.227 1.00 88.19 188 ALA A N 1
ATOM 1526 C CA . ALA A 1 188 ? 12.427 11.328 -14.521 1.00 88.19 188 ALA A CA 1
ATOM 1527 C C . ALA A 1 188 ? 13.125 10.763 -13.276 1.00 88.19 188 ALA A C 1
ATOM 1529 O O . ALA A 1 188 ? 13.680 9.664 -13.304 1.00 88.19 188 ALA A O 1
ATOM 1530 N N . ALA A 1 189 ? 13.076 11.481 -12.149 1.00 88.31 189 ALA A N 1
ATOM 1531 C CA . ALA A 1 189 ? 13.659 11.006 -10.895 1.00 88.31 189 ALA A CA 1
ATOM 1532 C C . ALA A 1 189 ? 12.986 9.716 -10.387 1.00 88.31 189 ALA A C 1
ATOM 1534 O O . ALA A 1 189 ? 13.669 8.819 -9.886 1.00 88.31 189 ALA A O 1
ATOM 1535 N N . LYS A 1 190 ? 11.664 9.604 -10.551 1.00 89.06 190 LYS A N 1
ATOM 1536 C CA . LYS A 1 190 ? 10.852 8.446 -10.157 1.00 89.06 190 LYS A CA 1
ATOM 1537 C C . LYS A 1 190 ? 11.179 7.234 -11.027 1.00 89.06 190 LYS A C 1
ATOM 1539 O O . LYS A 1 190 ? 11.470 6.162 -10.501 1.00 89.06 190 LYS A O 1
ATOM 1544 N N . VAL A 1 191 ? 11.259 7.432 -12.344 1.00 91.62 191 VAL A N 1
ATOM 1545 C CA . VAL A 1 191 ? 11.631 6.398 -13.323 1.00 91.62 191 VAL A CA 1
ATOM 1546 C C . VAL A 1 191 ? 13.028 5.846 -13.057 1.00 91.62 191 VAL A C 1
ATOM 1548 O O . VAL A 1 191 ? 13.200 4.629 -12.987 1.00 91.62 191 VAL A O 1
ATOM 1551 N N . ARG A 1 192 ? 14.019 6.718 -12.822 1.00 91.12 192 ARG A N 1
ATOM 1552 C CA . ARG A 1 192 ? 15.384 6.289 -12.475 1.00 91.12 192 ARG A CA 1
ATOM 1553 C C . ARG A 1 192 ? 15.404 5.419 -11.220 1.00 91.12 192 ARG A C 1
ATOM 1555 O O . ARG A 1 192 ? 16.094 4.405 -11.190 1.00 91.12 192 ARG A O 1
ATOM 1562 N N . ARG A 1 193 ? 14.619 5.775 -10.197 1.00 89.38 193 ARG A N 1
ATOM 1563 C CA . ARG A 1 193 ? 14.509 4.976 -8.967 1.00 89.38 193 ARG A CA 1
ATOM 1564 C C . ARG A 1 193 ? 13.820 3.637 -9.188 1.00 89.38 193 ARG A C 1
ATOM 1566 O O . ARG A 1 193 ? 14.238 2.672 -8.559 1.00 89.38 193 ARG A O 1
ATOM 1573 N N . ILE A 1 194 ? 12.827 3.555 -10.075 1.00 91.25 194 ILE A N 1
ATOM 1574 C CA . ILE A 1 194 ? 12.234 2.272 -10.476 1.00 91.25 194 ILE A CA 1
ATOM 1575 C C . ILE A 1 194 ? 13.298 1.404 -11.147 1.00 91.25 194 ILE A C 1
ATOM 1577 O O . ILE A 1 194 ? 13.522 0.287 -10.696 1.00 91.25 194 ILE A O 1
ATOM 1581 N N . MET A 1 195 ? 13.999 1.927 -12.158 1.00 91.75 195 MET A N 1
ATOM 1582 C CA . MET A 1 195 ? 15.035 1.190 -12.893 1.00 91.75 195 MET A CA 1
ATOM 1583 C C . MET A 1 195 ? 16.151 0.684 -11.973 1.00 91.75 195 MET A C 1
ATOM 1585 O O . MET A 1 195 ? 16.473 -0.501 -11.983 1.00 91.75 195 MET A O 1
ATOM 1589 N N . THR A 1 196 ? 16.707 1.547 -11.122 1.00 90.31 196 THR A N 1
ATOM 1590 C CA . THR A 1 196 ? 17.719 1.131 -10.140 1.00 90.31 196 THR A CA 1
ATOM 1591 C C . THR A 1 196 ? 17.137 0.170 -9.099 1.00 90.31 196 THR A C 1
ATOM 1593 O O . THR A 1 196 ? 17.798 -0.790 -8.717 1.00 90.31 196 THR A O 1
ATOM 1596 N N . GLY A 1 197 ? 15.892 0.384 -8.667 1.00 87.81 197 GLY A N 1
ATOM 1597 C CA . GLY A 1 197 ? 15.206 -0.448 -7.678 1.00 87.81 197 GLY A CA 1
ATOM 1598 C C . GLY A 1 197 ? 14.917 -1.872 -8.154 1.00 87.81 197 GLY A C 1
ATOM 1599 O O . GLY A 1 197 ? 14.943 -2.792 -7.342 1.00 87.81 197 GLY A O 1
ATOM 1600 N N . ILE A 1 198 ? 14.710 -2.073 -9.459 1.00 89.12 198 ILE A N 1
ATOM 1601 C CA . ILE A 1 198 ? 14.596 -3.411 -10.063 1.00 89.12 198 ILE A CA 1
ATOM 1602 C C . ILE A 1 198 ? 15.955 -4.006 -10.463 1.00 89.12 198 ILE A C 1
ATOM 1604 O O . ILE A 1 198 ? 15.990 -5.085 -11.056 1.00 89.12 198 ILE A O 1
ATOM 1608 N N . GLY A 1 199 ? 17.065 -3.321 -10.163 1.00 88.94 199 GLY A N 1
ATOM 1609 C CA . GLY A 1 199 ? 18.425 -3.796 -10.418 1.00 88.94 199 GLY A CA 1
ATOM 1610 C C . GLY A 1 199 ? 18.977 -3.497 -11.814 1.00 88.94 199 GLY A C 1
ATOM 1611 O O . GLY A 1 199 ? 19.902 -4.181 -12.237 1.00 88.94 199 GLY A O 1
ATOM 1612 N N . MET A 1 200 ? 18.435 -2.518 -12.551 1.00 91.19 200 MET A N 1
ATOM 1613 C CA . MET A 1 200 ? 19.057 -2.079 -13.807 1.00 91.19 200 MET A CA 1
ATOM 1614 C C . MET A 1 200 ? 20.300 -1.226 -13.547 1.00 91.19 200 MET A C 1
ATOM 1616 O O . MET A 1 200 ? 20.293 -0.317 -12.711 1.00 91.19 200 MET A O 1
ATOM 1620 N N . GLU A 1 201 ? 21.339 -1.454 -14.343 1.00 90.38 201 GLU A N 1
ATOM 1621 C CA . GLU A 1 201 ? 22.569 -0.669 -14.317 1.00 90.38 201 GLU A CA 1
ATOM 1622 C C . GLU A 1 201 ? 22.480 0.501 -15.296 1.00 90.38 201 GLU A C 1
ATOM 1624 O O . GLU A 1 201 ? 22.222 0.306 -16.483 1.00 90.38 201 GLU A O 1
ATOM 1629 N N . GLY A 1 202 ? 22.702 1.722 -14.804 1.00 88.94 202 GLY A N 1
ATOM 1630 C CA . GLY A 1 202 ? 22.679 2.936 -15.616 1.00 88.94 202 GLY A CA 1
ATOM 1631 C C . GLY A 1 202 ? 24.058 3.297 -16.167 1.00 88.94 202 GLY A C 1
ATOM 1632 O O . GLY A 1 202 ? 25.029 3.384 -15.416 1.00 88.94 202 GLY A O 1
ATOM 1633 N N . LYS A 1 203 ? 24.135 3.594 -17.464 1.00 87.38 203 LYS A N 1
ATOM 1634 C CA . LYS A 1 203 ? 25.301 4.182 -18.133 1.00 87.38 203 LYS A CA 1
ATOM 1635 C C . LYS A 1 203 ? 24.901 5.504 -18.779 1.00 87.38 203 LYS A C 1
ATOM 1637 O O . LYS A 1 203 ? 23.914 5.578 -19.511 1.00 87.38 203 LYS A O 1
ATOM 1642 N N . LEU A 1 204 ? 25.670 6.549 -18.493 1.00 81.06 204 LEU A N 1
ATOM 1643 C CA . LEU A 1 204 ? 25.555 7.826 -19.192 1.00 81.06 204 LEU A CA 1
ATOM 1644 C C . LEU A 1 204 ? 26.131 7.675 -20.600 1.00 81.06 204 LEU A C 1
ATOM 1646 O O . LEU A 1 204 ? 27.231 7.152 -20.774 1.00 81.06 204 LEU A O 1
ATOM 1650 N N . THR A 1 205 ? 25.379 8.138 -21.587 1.00 74.69 205 THR A N 1
ATOM 1651 C CA . THR A 1 205 ? 25.845 8.340 -22.960 1.00 74.69 205 THR A CA 1
ATOM 1652 C C . THR A 1 205 ? 25.761 9.828 -23.292 1.00 74.69 205 THR A C 1
ATOM 1654 O O . THR A 1 205 ? 25.193 10.594 -22.514 1.00 74.69 205 THR A O 1
ATOM 1657 N N . ASP A 1 206 ? 26.318 10.242 -24.432 1.00 66.00 206 ASP A N 1
ATOM 1658 C CA . ASP A 1 206 ? 26.493 11.658 -24.783 1.00 66.00 206 ASP A CA 1
ATOM 1659 C C . ASP A 1 206 ? 25.204 12.501 -24.679 1.00 66.00 206 ASP A C 1
ATOM 1661 O O . ASP A 1 206 ? 25.299 13.680 -24.362 1.00 66.00 206 ASP A O 1
ATOM 1665 N N . ASN A 1 207 ? 24.014 11.902 -24.874 1.00 66.62 207 ASN A N 1
ATOM 1666 C CA . ASN A 1 207 ? 22.716 12.601 -24.842 1.00 66.62 207 ASN A CA 1
ATOM 1667 C C . ASN A 1 207 ? 21.590 11.870 -24.076 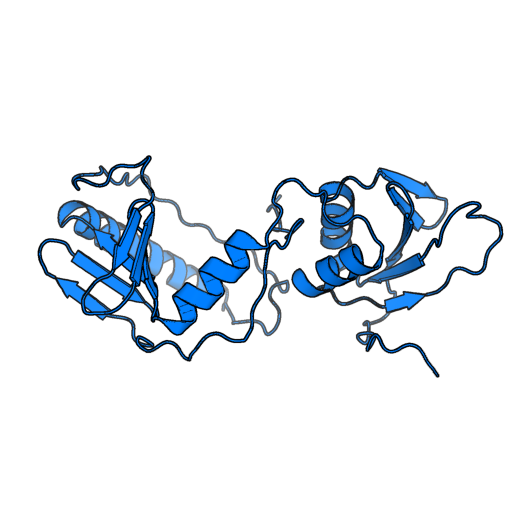1.00 66.62 207 ASN A C 1
ATOM 1669 O O . ASN A 1 207 ? 20.449 12.329 -24.086 1.00 66.62 207 ASN A O 1
ATOM 1673 N N . SER A 1 208 ? 21.853 10.720 -23.451 1.00 73.31 208 SER A N 1
ATOM 1674 C CA . SER A 1 208 ? 20.810 9.936 -22.773 1.00 73.31 208 SER A CA 1
ATOM 1675 C C . SER A 1 208 ? 21.375 9.035 -21.681 1.00 73.31 208 SER A C 1
ATOM 1677 O O . SER A 1 208 ? 22.577 8.751 -21.632 1.00 73.31 208 SER A O 1
ATOM 1679 N N . GLN A 1 209 ? 20.497 8.559 -20.796 1.00 85.69 209 GLN A N 1
ATOM 1680 C CA . GLN A 1 209 ? 20.850 7.559 -19.797 1.00 85.69 209 GLN A CA 1
ATOM 1681 C C . GLN A 1 209 ? 20.262 6.210 -20.200 1.00 85.69 209 GLN A C 1
ATOM 1683 O O . GLN A 1 209 ? 19.044 6.050 -20.288 1.00 85.69 209 GLN A O 1
ATOM 1688 N N . VAL A 1 210 ? 21.140 5.240 -20.450 1.00 88.81 210 VAL A N 1
ATOM 1689 C CA . VAL A 1 210 ? 20.748 3.883 -20.830 1.00 88.81 210 VAL A CA 1
ATOM 1690 C C . VAL A 1 210 ? 20.830 2.990 -19.606 1.00 88.81 210 VAL A C 1
ATOM 1692 O O . VAL A 1 210 ? 21.860 2.936 -18.939 1.00 88.81 210 VAL A O 1
ATOM 1695 N N . TYR A 1 211 ? 19.745 2.285 -19.324 1.00 91.31 211 TYR A N 1
ATOM 1696 C CA . TYR A 1 211 ? 19.629 1.317 -18.247 1.00 91.31 211 TYR A CA 1
ATOM 1697 C C . TYR A 1 211 ? 19.548 -0.085 -18.831 1.00 91.31 211 TYR A C 1
ATOM 1699 O O . TYR A 1 211 ? 18.758 -0.317 -19.740 1.00 91.31 211 TYR A O 1
ATOM 1707 N N . SER A 1 212 ? 20.325 -1.032 -18.316 1.00 88.44 212 SER A N 1
ATOM 1708 C CA . SER A 1 212 ? 20.322 -2.420 -18.798 1.00 88.44 212 SER A CA 1
ATOM 1709 C C . SER A 1 212 ? 20.157 -3.416 -17.660 1.00 88.44 212 SER A C 1
ATOM 1711 O O . SER A 1 212 ? 20.737 -3.225 -16.590 1.00 88.44 212 SER A O 1
ATOM 1713 N N . LYS A 1 213 ? 19.398 -4.486 -17.905 1.00 86.19 213 LYS A N 1
ATOM 1714 C CA . LYS A 1 213 ? 19.266 -5.640 -17.010 1.00 86.19 213 LYS A CA 1
ATOM 1715 C C . LYS A 1 213 ? 18.997 -6.895 -17.831 1.00 86.19 213 LYS A C 1
ATOM 1717 O O . LYS A 1 213 ? 18.092 -6.893 -18.662 1.00 86.19 213 LYS A O 1
ATOM 1722 N N . ASP A 1 214 ? 19.766 -7.948 -17.568 1.00 83.50 214 ASP A N 1
ATOM 1723 C CA . ASP A 1 214 ? 19.631 -9.267 -18.190 1.00 83.50 214 ASP A CA 1
ATOM 1724 C C . ASP A 1 214 ? 19.437 -9.187 -19.713 1.00 83.50 214 ASP A C 1
ATOM 1726 O O . ASP A 1 214 ? 20.378 -8.942 -20.470 1.00 83.50 214 ASP A O 1
ATOM 1730 N N . THR A 1 215 ? 18.199 -9.382 -20.166 1.00 78.81 215 THR A N 1
ATOM 1731 C CA . THR A 1 215 ? 17.832 -9.492 -21.572 1.00 78.81 215 THR A CA 1
ATOM 1732 C C . THR A 1 215 ? 17.229 -8.223 -22.162 1.00 78.81 215 THR A C 1
ATOM 1734 O O . THR A 1 215 ? 16.818 -8.283 -23.313 1.00 78.81 215 THR A O 1
ATOM 1737 N N . PHE A 1 216 ? 17.138 -7.091 -21.457 1.00 85.06 216 PHE A N 1
ATOM 1738 C CA . PHE A 1 216 ? 16.586 -5.861 -22.042 1.00 85.06 216 PHE A CA 1
ATOM 1739 C C . PHE A 1 216 ? 17.316 -4.588 -21.601 1.00 85.06 216 PHE A C 1
ATOM 1741 O O . PHE A 1 216 ? 18.026 -4.541 -20.595 1.00 85.06 216 PHE A O 1
ATOM 1748 N N . SER A 1 217 ? 17.171 -3.537 -22.408 1.00 88.25 217 SER A N 1
ATOM 1749 C CA . SER A 1 217 ? 17.741 -2.216 -22.141 1.00 88.25 217 SER A CA 1
ATOM 1750 C C . SER A 1 217 ? 16.722 -1.121 -22.426 1.00 88.25 217 SER A C 1
ATOM 1752 O O . SER A 1 217 ? 15.902 -1.237 -23.338 1.00 88.25 217 SER A O 1
ATOM 1754 N N . VAL A 1 218 ? 16.782 -0.045 -21.651 1.00 89.31 218 VAL A N 1
ATOM 1755 C CA . VAL A 1 218 ? 15.881 1.097 -21.751 1.00 89.31 218 VAL A CA 1
ATOM 1756 C C . VAL A 1 218 ? 16.691 2.381 -21.830 1.00 89.31 218 VAL A C 1
ATOM 1758 O O . VAL A 1 218 ? 17.497 2.672 -20.950 1.00 89.31 218 VAL A O 1
ATOM 1761 N N . GLU A 1 219 ? 16.470 3.162 -22.880 1.00 90.44 219 GLU A N 1
ATOM 1762 C CA . GLU A 1 219 ? 16.985 4.525 -22.989 1.00 90.44 219 GLU A CA 1
ATOM 1763 C C . GLU A 1 219 ? 15.953 5.491 -22.398 1.00 90.44 219 GLU A C 1
ATOM 1765 O O . GLU A 1 219 ? 14.830 5.577 -22.897 1.00 90.44 219 GLU A O 1
ATOM 1770 N N . LEU A 1 220 ? 16.321 6.203 -21.332 1.00 90.50 220 LEU A N 1
ATOM 1771 C CA . LEU A 1 220 ? 15.489 7.239 -20.727 1.00 90.50 220 LEU A CA 1
ATOM 1772 C C . LEU A 1 220 ? 15.764 8.587 -21.398 1.00 90.50 220 LEU A C 1
ATOM 1774 O O . LEU A 1 220 ? 16.894 9.082 -21.362 1.00 90.50 220 LEU A O 1
ATOM 1778 N N . MET A 1 221 ? 14.715 9.195 -21.947 1.00 88.31 221 MET A N 1
ATOM 1779 C CA . MET A 1 221 ? 14.723 10.556 -22.474 1.00 88.31 221 MET A CA 1
ATOM 1780 C C . MET A 1 221 ? 13.685 11.426 -21.771 1.00 88.31 221 MET A C 1
ATOM 1782 O O . MET A 1 221 ? 12.650 10.942 -21.310 1.00 88.31 221 MET A O 1
ATOM 1786 N N . LEU A 1 222 ? 13.984 12.720 -21.699 1.00 87.06 222 LEU A N 1
ATOM 1787 C CA . LEU A 1 222 ? 13.058 13.724 -21.194 1.00 87.06 222 LEU A CA 1
ATOM 1788 C C . LEU A 1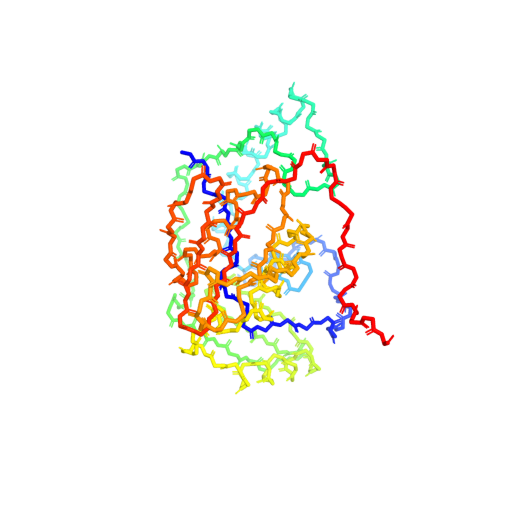 222 ? 12.239 14.274 -22.359 1.00 87.06 222 LEU A C 1
ATOM 1790 O O . LEU A 1 222 ? 12.779 14.478 -23.446 1.00 87.06 222 LEU A O 1
ATOM 1794 N N . SER A 1 223 ? 10.946 14.474 -22.134 1.00 82.56 223 SER A N 1
ATOM 1795 C CA . SER A 1 223 ? 10.091 15.196 -23.069 1.00 82.56 223 SER A CA 1
ATOM 1796 C C . SER A 1 223 ? 10.379 16.693 -22.995 1.00 82.56 223 SER A C 1
ATOM 1798 O O . SER A 1 223 ? 10.558 17.228 -21.902 1.00 82.56 223 SER A O 1
ATOM 1800 N N . GLU A 1 224 ? 10.394 17.363 -24.146 1.00 71.25 224 GLU A N 1
ATOM 1801 C CA . GLU A 1 224 ? 10.396 18.832 -24.224 1.00 71.25 224 GLU A CA 1
ATOM 1802 C C . GLU A 1 224 ? 8.958 19.408 -24.182 1.00 71.25 224 GLU A C 1
ATOM 1804 O O . GLU A 1 224 ? 8.788 20.583 -23.872 1.00 71.25 224 GLU A O 1
ATOM 1809 N N . ASP A 1 225 ? 7.935 18.562 -24.395 1.00 64.88 225 ASP A N 1
ATOM 1810 C CA . ASP A 1 225 ? 6.497 18.898 -24.447 1.00 64.88 225 ASP A CA 1
ATOM 1811 C C . ASP A 1 225 ? 5.650 18.032 -23.477 1.00 64.88 225 ASP A C 1
ATOM 1813 O O . ASP A 1 225 ? 6.098 16.968 -23.048 1.00 64.88 225 ASP A O 1
ATOM 1817 N N . GLU A 1 226 ? 4.401 18.417 -23.161 1.00 57.66 226 GLU A N 1
ATOM 1818 C CA . GLU A 1 226 ? 3.484 17.577 -22.356 1.00 57.66 226 GLU A CA 1
ATOM 1819 C C . GLU A 1 226 ? 3.174 16.235 -23.048 1.00 57.66 226 GLU A C 1
ATOM 1821 O O . GLU A 1 226 ? 2.680 16.187 -24.178 1.00 57.66 226 GLU A O 1
ATOM 1826 N N . LEU A 1 227 ? 3.402 15.120 -22.346 1.00 60.72 227 LEU A N 1
ATOM 1827 C CA . LEU A 1 227 ? 3.168 13.785 -22.897 1.00 60.72 227 LEU A CA 1
ATOM 1828 C C . LEU A 1 227 ? 1.685 13.384 -22.934 1.00 60.72 227 LEU A C 1
ATOM 1830 O O . LEU A 1 227 ? 0.983 13.356 -21.917 1.00 60.72 227 LEU A O 1
ATOM 1834 N N . ILE A 1 228 ? 1.236 12.931 -24.109 1.00 55.72 228 ILE A N 1
ATOM 1835 C CA . ILE A 1 228 ? -0.048 12.241 -24.294 1.00 55.72 228 ILE A CA 1
ATOM 1836 C C . ILE A 1 228 ? 0.169 10.737 -24.018 1.00 55.72 228 ILE A C 1
ATOM 1838 O O . ILE A 1 228 ? 1.082 10.144 -24.594 1.00 55.72 228 ILE A O 1
ATOM 1842 N N . PRO A 1 229 ? -0.623 10.087 -23.143 1.00 51.31 229 PRO A N 1
ATOM 1843 C CA . PRO A 1 229 ? -0.388 8.697 -22.749 1.00 51.31 229 PRO A CA 1
ATOM 1844 C C . PRO A 1 229 ? -0.519 7.724 -23.929 1.00 51.31 229 PRO A C 1
ATOM 1846 O O . PRO A 1 229 ? -1.524 7.741 -24.643 1.00 51.31 229 PRO A O 1
ATOM 1849 N N . SER A 1 230 ? 0.459 6.824 -24.101 1.00 51.12 230 SER A N 1
ATOM 1850 C CA . SER A 1 230 ? 0.368 5.776 -25.123 1.00 51.12 230 SER A CA 1
ATOM 1851 C C . SER A 1 230 ? -0.712 4.756 -24.748 1.00 51.12 230 SER A C 1
ATOM 1853 O O . SER A 1 230 ? -0.600 4.061 -23.732 1.00 51.12 230 SER A O 1
ATOM 1855 N N . THR A 1 231 ? -1.741 4.619 -25.579 1.00 42.66 231 THR A N 1
ATOM 1856 C CA . THR A 1 231 ? -2.655 3.477 -25.545 1.00 42.66 231 THR A CA 1
ATOM 1857 C C . THR A 1 231 ? -1.889 2.289 -26.121 1.00 42.66 231 THR A C 1
ATOM 1859 O O . THR A 1 231 ? -1.598 2.250 -27.307 1.00 42.66 231 THR A O 1
ATOM 1862 N N . GLY A 1 232 ? -1.445 1.364 -25.268 1.00 40.84 232 GLY A N 1
ATOM 1863 C CA . GLY A 1 232 ? -0.551 0.258 -25.637 1.00 40.84 232 GLY A CA 1
ATOM 1864 C C . GLY A 1 232 ? -1.169 -0.800 -26.560 1.00 40.84 232 GLY A C 1
ATOM 1865 O O . GLY A 1 232 ? -1.166 -1.975 -26.207 1.00 40.84 232 GLY A O 1
ATOM 1866 N N . GLN A 1 233 ? -1.702 -0.416 -27.718 1.00 29.19 233 GLN A N 1
ATOM 1867 C CA . GLN A 1 233 ? -2.092 -1.339 -28.776 1.00 29.19 233 GLN A CA 1
ATOM 1868 C C . GLN A 1 233 ? -1.039 -1.322 -29.891 1.00 29.19 233 GLN A C 1
ATOM 1870 O O . GLN A 1 233 ? -0.711 -0.247 -30.397 1.00 29.19 233 GLN A O 1
ATOM 1875 N N . PRO A 1 234 ? -0.506 -2.487 -30.297 1.00 30.73 234 PRO A N 1
ATOM 1876 C CA . PRO A 1 234 ? 0.267 -2.569 -31.524 1.00 30.73 234 PRO A CA 1
ATOM 1877 C C . PRO A 1 234 ? -0.654 -2.243 -32.707 1.00 30.73 234 PRO A C 1
ATOM 1879 O O . PRO A 1 234 ? -1.790 -2.717 -32.764 1.00 30.73 234 PRO A O 1
ATOM 1882 N N . ALA A 1 235 ? -0.167 -1.421 -33.637 1.00 32.88 235 ALA A N 1
ATOM 1883 C CA . ALA A 1 235 ? -0.822 -1.235 -34.924 1.00 32.88 235 ALA A CA 1
ATOM 1884 C C . ALA A 1 235 ? -0.895 -2.594 -35.644 1.00 32.88 235 ALA A C 1
ATOM 1886 O O . ALA A 1 235 ? 0.114 -3.299 -35.720 1.00 32.88 235 ALA A O 1
ATOM 1887 N N . ILE A 1 236 ? -2.097 -2.959 -36.102 1.00 33.00 236 ILE A N 1
ATOM 1888 C CA . ILE A 1 236 ? -2.342 -4.099 -36.999 1.00 33.00 236 ILE A CA 1
ATOM 1889 C C . ILE A 1 236 ? -1.831 -3.739 -38.393 1.00 33.00 236 ILE A C 1
ATOM 1891 O O . ILE A 1 236 ? -2.124 -2.602 -38.831 1.00 33.00 236 ILE A O 1
#

Secondary structure (DSSP, 8-state):
-------S------S-PPPPS--SEEEEESSSEEEEETTEEEEE-HHHHHHHHHHHHHHHHHHHHHHHHTT----SSTT-----------------S---TT-EEEEEETTEEEEEETTEEEEE-HHHHHHHHHHHHH--SSS-S--SHHHHHHHHHHTT--EEEEE---TT--SS-EEEEEE-HHHHHHHHHHHHHTTPEEEE-SS-EEEEETTEEEEEEE-SSPPPPP--PPP-